Protein 6HPV (pdb70)

Sequence (299 aa):
LSPLHPLGCNDSEVLAVAGFALQNINRDQKDGYMLSLNRVHDVREHYQEDMGSLFYLTLDVLETDCHVLSRKAQKDCKPRMFYESVYGQCKAMFHINKPRRVLYLPAYNCTLRPVSKRKTHTTCPDCPSSPIDLSNPSALEAATESLAKFNSKSPSKKYELVKVTKAMNQWVSGPAYYVEYLIKEAPCSDSEPVGICQGSTVQEKSVTVTCEFFESQSSPSVTAPRGSIQHLPELDDPEEAFPVQLDLTTNPQGDTLDVSFLYLEPGDKKLVVLPFPGKEQRSAECPGPEKENNPLVLPP

GO terms:
  GO:0008191 metalloendopeptidase inhibitor activity (F, IDA)
  GO:0010951 negative regulation of endopeptidase activity (P, IDA)
  GO:0005576 extracellular region (C, TAS)
  GO:0007338 single fertilization (P, IMP)
  GO:0007339 binding of sperm to zona pellucida (P, IMP)

Organism: Mus musculus (NCBI:txid10090)

Structure (mmCIF, N/CA/C/O backbone):
data_6HPV
#
_entry.id   6HPV
#
_cell.length_a   67.710
_cell.length_b   67.710
_cell.length_c   197.810
_cell.angle_alpha   90.00
_cell.angle_beta   90.00
_cell.angle_gamma   90.00
#
_symmetry.space_group_name_H-M   'P 41 21 2'
#
loop_
_entity.id
_entity.type
_entity.pdbx_description
1 polymer Fetuin-B
2 non-polymer 2-acetamido-2-deoxy-beta-D-glucopyranose
3 non-polymer 'ACETATE ION'
4 water water
#
loop_
_atom_site.group_PDB
_atom_site.id
_atom_site.type_symbol
_atom_site.label_atom_id
_atom_site.label_alt_id
_atom_site.label_comp_id
_atom_site.label_asym_id
_atom_site.label_entity_id
_atom_site.label_seq_id
_atom_site.pdbx_PDB_ins_code
_atom_site.Cartn_x
_atom_site.Cartn_y
_atom_site.Cartn_z
_atom_site.occupancy
_atom_site.B_iso_or_equiv
_atom_site.auth_seq_id
_atom_site.auth_comp_id
_atom_site.auth_asym_id
_atom_site.auth_atom_id
_atom_site.pdbx_PDB_model_num
ATOM 1 N N . LEU A 1 13 ? 1.515 19.946 102.588 1.00 147.03 31 LEU A N 1
ATOM 2 C CA . LEU A 1 13 ? 0.668 20.104 103.765 1.00 148.30 31 LEU A CA 1
ATOM 3 C C . LEU A 1 13 ? -0.182 18.848 103.956 1.00 138.39 31 LEU A C 1
ATOM 4 O O . LEU A 1 13 ? -0.167 17.948 103.115 1.00 138.81 31 LEU A O 1
ATOM 19 N N . SER A 1 14 ? -0.914 18.789 105.068 1.00 123.69 32 SER A N 1
ATOM 20 C CA . SER A 1 14 ? -1.710 17.606 105.393 1.00 110.06 32 SER A CA 1
ATOM 21 C C . SER A 1 14 ? -2.580 17.129 104.238 1.00 89.87 32 SER A C 1
ATOM 22 O O . SER A 1 14 ? -2.548 15.927 103.930 1.00 90.22 32 SER A O 1
ATOM 30 N N . PRO A 1 15 ? -3.364 17.980 103.567 1.00 71.59 33 PRO A N 1
ATOM 31 C CA . PRO A 1 15 ? -4.184 17.491 102.450 1.00 61.59 33 PRO A CA 1
ATOM 32 C C . PRO A 1 15 ? -3.421 17.323 101.145 1.00 55.02 33 PRO A C 1
ATOM 33 O O . PRO A 1 15 ? -3.972 16.740 100.202 1.00 50.72 33 PRO A O 1
ATOM 44 N N . LEU A 1 16 ? -2.184 17.812 101.057 1.00 56.63 34 LEU A N 1
ATOM 45 C CA . LEU A 1 16 ? -1.370 17.638 99.859 1.00 57.38 34 LEU A CA 1
ATOM 46 C C . LEU A 1 16 ? -0.798 16.225 99.857 1.00 61.30 34 LEU A C 1
ATOM 47 O O . LEU A 1 16 ? 0.126 15.920 100.618 1.00 67.74 34 LEU A O 1
ATOM 63 N N . HIS A 1 17 ? -1.343 15.363 99.003 1.00 59.34 35 HIS A N 1
ATOM 64 C CA . HIS A 1 17 ? -0.890 13.981 98.918 1.00 60.19 35 HIS A CA 1
ATOM 65 C C . HIS A 1 17 ? 0.182 13.858 97.842 1.00 54.81 35 HIS A C 1
ATOM 66 O O . HIS A 1 17 ? -0.076 14.221 96.687 1.00 52.67 35 HIS A O 1
ATOM 80 N N . PRO A 1 18 ? 1.378 13.366 98.161 1.00 52.97 36 PRO A N 1
ATOM 81 C CA . PRO A 1 18 ? 2.405 13.217 97.124 1.00 52.91 36 PRO A CA 1
ATOM 82 C C . PRO A 1 18 ? 2.075 12.091 96.157 1.00 50.72 36 PRO A C 1
ATOM 83 O O . PRO A 1 18 ? 1.467 11.082 96.521 1.00 51.96 36 PRO A O 1
ATOM 94 N N . LEU A 1 19 ? 2.492 12.279 94.908 1.00 48.18 37 LEU A N 1
ATOM 95 C CA . LEU A 1 19 ? 2.263 11.311 93.847 1.00 47.26 37 LEU A CA 1
ATOM 96 C C . LEU A 1 19 ? 3.585 10.925 93.198 1.00 45.39 37 LEU A C 1
ATOM 97 O O . LEU A 1 19 ? 4.595 11.623 93.326 1.00 45.41 37 LEU A O 1
ATOM 113 N N . GLY A 1 20 ? 3.564 9.795 92.496 1.00 43.96 38 GLY A N 1
ATOM 114 C CA . GLY A 1 20 ? 4.731 9.379 91.740 1.00 43.40 38 GLY A CA 1
ATOM 115 C C . GLY A 1 20 ? 4.893 10.213 90.481 1.00 41.18 38 GLY A C 1
ATOM 116 O O . GLY A 1 20 ? 3.928 10.512 89.776 1.00 42.01 38 GLY A O 1
ATOM 120 N N . CYS A 1 21 ? 6.138 10.597 90.201 1.00 42.28 39 CYS A N 1
ATOM 121 C CA . CYS A 1 21 ? 6.422 11.476 89.075 1.00 41.83 39 CYS A CA 1
ATOM 122 C C . CYS A 1 21 ? 6.341 10.770 87.729 1.00 42.88 39 CYS A C 1
ATOM 123 O O . CYS A 1 21 ? 6.431 11.439 86.694 1.00 41.05 39 CYS A O 1
ATOM 130 N N . ASN A 1 22 ? 6.169 9.449 87.714 1.00 44.18 40 ASN A N 1
ATOM 131 C CA . ASN A 1 22 ? 6.055 8.690 86.476 1.00 47.63 40 ASN A CA 1
ATOM 132 C C . ASN A 1 22 ? 4.623 8.251 86.197 1.00 47.62 40 ASN A C 1
ATOM 133 O O . ASN A 1 22 ? 4.395 7.465 85.271 1.00 51.34 40 ASN A O 1
ATOM 143 N N . ASP A 1 23 ? 3.656 8.735 86.972 1.00 42.47 41 ASP A N 1
ATOM 144 C CA . ASP A 1 23 ? 2.272 8.326 86.781 1.00 44.21 41 ASP A CA 1
ATOM 145 C C . ASP A 1 23 ? 1.694 8.963 85.524 1.00 45.98 41 ASP A C 1
ATOM 146 O O . ASP A 1 23 ? 2.006 10.109 85.186 1.00 43.05 41 ASP A O 1
ATOM 155 N N . SER A 1 24 ? 0.842 8.204 84.830 1.00 50.43 42 SER A N 1
ATOM 156 C CA . SER A 1 24 ? 0.264 8.676 83.575 1.00 47.03 42 SER A CA 1
ATOM 157 C C . SER A 1 24 ? -0.500 9.978 83.777 1.00 43.95 42 SER A C 1
ATOM 158 O O . SER A 1 24 ? -0.324 10.940 83.021 1.00 44.05 42 SER A O 1
ATOM 166 N N . GLU A 1 25 ? -1.370 10.018 84.788 1.00 41.55 43 GLU A N 1
ATOM 167 C CA . GLU A 1 25 ? -2.131 11.232 85.061 1.00 43.60 43 GLU A CA 1
ATOM 168 C C . GLU A 1 25 ? -1.201 12.408 85.328 1.00 40.67 43 GLU A C 1
ATOM 169 O O . GLU A 1 25 ? -1.432 13.520 84.836 1.00 39.30 43 GLU A O 1
ATOM 181 N N . VAL A 1 26 ? -0.128 12.173 86.085 1.00 41.63 44 VAL A N 1
ATOM 182 C CA . VAL A 1 26 ? 0.797 13.248 86.430 1.00 40.35 44 VAL A CA 1
ATOM 183 C C . VAL A 1 26 ? 1.508 13.761 85.184 1.00 38.99 44 VAL A C 1
ATOM 184 O O . VAL A 1 26 ? 1.615 14.973 84.969 1.00 40.72 44 VAL A O 1
ATOM 197 N N . LEU A 1 27 ? 2.011 12.852 84.348 1.00 37.21 45 LEU A N 1
ATOM 198 C CA . LEU A 1 27 ? 2.735 13.279 83.154 1.00 38.58 45 LEU A CA 1
ATOM 199 C C . LEU A 1 27 ? 1.809 13.993 82.173 1.00 40.07 45 LEU A C 1
ATOM 200 O O . LEU A 1 27 ? 2.203 14.986 81.547 1.00 37.82 45 LEU A O 1
ATOM 216 N N . ALA A 1 28 ? 0.567 13.523 82.046 1.00 45.09 46 ALA A N 1
ATOM 217 C CA . ALA A 1 28 ? -0.394 14.183 81.166 1.00 46.86 46 ALA A CA 1
ATOM 218 C C . ALA A 1 28 ? -0.725 15.584 81.666 1.00 45.80 46 ALA A C 1
ATOM 219 O O . ALA A 1 28 ? -0.754 16.547 80.885 1.00 43.90 46 ALA A O 1
ATOM 226 N N . VAL A 1 29 ? -0.995 15.717 82.967 1.00 47.04 47 VAL A N 1
ATOM 227 C CA . VAL A 1 29 ? -1.305 17.027 83.531 1.00 45.65 47 VAL A CA 1
ATOM 228 C C . VAL A 1 29 ? -0.103 17.955 83.408 1.00 41.44 47 VAL A C 1
ATOM 229 O O . VAL A 1 29 ? -0.253 19.159 83.174 1.00 43.48 47 VAL A O 1
ATOM 242 N N . ALA A 1 30 ? 1.107 17.412 83.561 1.00 39.38 48 ALA A N 1
ATOM 243 C CA . ALA A 1 30 ? 2.310 18.217 83.377 1.00 39.00 48 ALA A CA 1
ATOM 244 C C . ALA A 1 30 ? 2.418 18.719 81.944 1.00 38.99 48 ALA A C 1
ATOM 245 O O . ALA A 1 30 ? 2.780 19.878 81.708 1.00 39.54 48 ALA A O 1
ATOM 252 N N . GLY A 1 31 ? 2.122 17.855 80.972 1.00 42.80 49 GLY A N 1
ATOM 253 C CA . GLY A 1 31 ? 2.122 18.297 79.586 1.00 44.19 49 GLY A CA 1
ATOM 254 C C . GLY A 1 31 ? 1.120 19.409 79.343 1.00 44.16 49 GLY A C 1
ATOM 255 O O . GLY A 1 31 ? 1.424 20.408 78.681 1.00 46.21 49 GLY A O 1
ATOM 259 N N . PHE A 1 32 ? -0.096 19.243 79.871 1.00 40.39 50 PHE A N 1
ATOM 260 C CA . PHE A 1 32 ? -1.105 20.293 79.754 1.00 41.88 50 PHE A CA 1
ATOM 261 C C . PHE A 1 32 ? -0.593 21.600 80.349 1.00 41.55 50 PHE A C 1
ATOM 262 O O . PHE A 1 32 ? -0.708 22.669 79.735 1.00 42.15 50 PHE A O 1
ATOM 279 N N . ALA A 1 33 ? -0.021 21.530 81.553 1.00 42.67 51 ALA A N 1
ATOM 280 C CA . ALA A 1 33 ? 0.445 22.734 82.229 1.00 43.42 51 ALA A CA 1
ATOM 281 C C . ALA A 1 33 ? 1.549 23.418 81.436 1.00 44.97 51 ALA A C 1
ATOM 282 O O . ALA A 1 33 ? 1.581 24.650 81.337 1.00 47.71 51 ALA A O 1
ATOM 289 N N . LEU A 1 34 ? 2.456 22.636 80.847 1.00 45.40 52 LEU A N 1
ATOM 290 C CA . LEU A 1 34 ? 3.576 23.238 80.132 1.00 46.55 52 LEU A CA 1
ATOM 291 C C . LEU A 1 34 ? 3.127 23.857 78.815 1.00 50.07 52 LEU A C 1
ATOM 292 O O . LEU A 1 34 ? 3.616 24.926 78.432 1.00 53.73 52 LEU A O 1
ATOM 308 N N . GLN A 1 35 ? 2.203 23.209 78.098 1.00 50.52 53 GLN A N 1
ATOM 309 C CA . GLN A 1 35 ? 1.699 23.838 76.880 1.00 54.86 53 GLN A CA 1
ATOM 310 C C . GLN A 1 35 ? 0.880 25.080 77.206 1.00 53.47 53 GLN A C 1
ATOM 311 O O . GLN A 1 35 ? 0.899 26.054 76.443 1.00 55.56 53 GLN A O 1
ATOM 325 N N . ASN A 1 36 ? 0.195 25.089 78.351 1.00 50.44 54 ASN A N 1
ATOM 326 C CA . ASN A 1 36 ? -0.471 26.306 78.799 1.00 51.90 54 ASN A CA 1
ATOM 327 C C . ASN A 1 36 ? 0.540 27.415 79.071 1.00 47.57 54 ASN A C 1
ATOM 328 O O . ASN A 1 36 ? 0.345 28.564 78.656 1.00 51.78 54 ASN A O 1
ATOM 339 N N . ILE A 1 37 ? 1.631 27.085 79.767 1.00 45.45 55 ILE A N 1
ATOM 340 C CA . ILE A 1 37 ? 2.691 28.061 80.007 1.00 45.28 55 ILE A CA 1
ATOM 341 C C . ILE A 1 37 ? 3.201 28.620 78.684 1.00 46.94 55 ILE A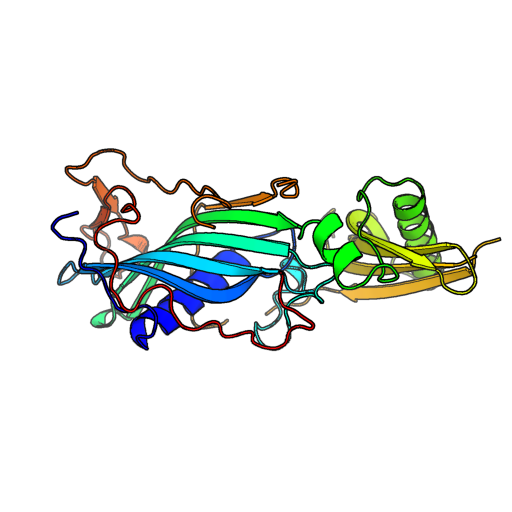 C 1
ATOM 342 O O . ILE A 1 37 ? 3.323 29.837 78.506 1.00 48.83 55 ILE A O 1
ATOM 358 N N . ASN A 1 38 ? 3.494 27.735 77.729 1.00 46.05 56 ASN A N 1
ATOM 359 C CA . ASN A 1 38 ? 4.015 28.183 76.442 1.00 46.82 56 ASN A CA 1
ATOM 360 C C . ASN A 1 38 ? 3.028 29.105 75.737 1.00 53.91 56 ASN A C 1
ATOM 361 O O . ASN A 1 38 ? 3.425 30.118 75.151 1.00 55.47 56 ASN A O 1
ATOM 372 N N . ARG A 1 39 ? 1.735 28.773 75.781 1.00 55.58 57 ARG A N 1
ATOM 373 C CA . ARG A 1 39 ? 0.738 29.639 75.160 1.00 60.32 57 ARG A CA 1
ATOM 374 C C . ARG A 1 39 ? 0.690 30.999 75.843 1.00 56.57 57 ARG A C 1
ATOM 375 O O . ARG A 1 39 ? 0.476 32.025 75.187 1.00 59.18 57 ARG A O 1
ATOM 396 N N . ASP A 1 40 ? 0.891 31.031 77.162 1.00 48.94 58 ASP A N 1
ATOM 397 C CA . ASP A 1 40 ? 0.836 32.293 77.889 1.00 51.49 58 ASP A CA 1
ATOM 398 C C . ASP A 1 40 ? 2.055 33.176 77.647 1.00 51.84 58 ASP A C 1
ATOM 399 O O . ASP A 1 40 ? 2.062 34.326 78.097 1.00 52.89 58 ASP A O 1
ATOM 408 N N . GLN A 1 41 ? 3.075 32.681 76.953 1.00 55.10 59 GLN A N 1
ATOM 409 C CA . GLN A 1 41 ? 4.286 33.453 76.717 1.00 58.07 59 GLN A CA 1
ATOM 410 C C . GLN A 1 41 ? 4.213 34.184 75.383 1.00 60.03 59 GLN A C 1
ATOM 411 O O . GLN A 1 41 ? 3.643 33.689 74.407 1.00 60.26 59 GLN A O 1
ATOM 425 N N . LYS A 1 42 ? 4.804 35.379 75.354 1.00 58.52 60 LYS A N 1
ATOM 426 C CA . LYS A 1 42 ? 4.930 36.160 74.130 1.00 65.78 60 LYS A CA 1
ATOM 427 C C . LYS A 1 42 ? 6.370 36.590 73.877 1.00 63.49 60 LYS A C 1
ATOM 428 O O . LYS A 1 42 ? 6.622 37.345 72.931 1.00 63.94 60 LYS A O 1
ATOM 447 N N . ASP A 1 43 ? 7.313 36.131 74.698 1.00 65.37 61 ASP A N 1
ATOM 448 C CA . ASP A 1 43 ? 8.733 36.370 74.497 1.00 66.40 61 ASP A CA 1
ATOM 449 C C . ASP A 1 43 ? 9.496 35.073 74.726 1.00 55.32 61 ASP A C 1
ATOM 450 O O . ASP A 1 43 ? 9.054 34.197 75.475 1.00 51.33 61 ASP A O 1
ATOM 459 N N . GLY A 1 44 ? 10.646 34.958 74.073 1.00 50.26 62 GLY A N 1
ATOM 460 C CA . GLY A 1 44 ? 11.496 33.805 74.269 1.00 45.39 62 GLY A CA 1
ATOM 461 C C . GLY A 1 44 ? 11.071 32.616 73.426 1.00 43.04 62 GLY A C 1
ATOM 462 O O . GLY A 1 44 ? 10.336 32.733 72.438 1.00 41.01 62 GLY A O 1
ATOM 466 N N . TYR A 1 45 ? 11.542 31.443 73.843 1.00 44.23 63 TYR A N 1
ATOM 467 C CA . TYR A 1 45 ? 11.411 30.225 73.062 1.00 45.09 63 TYR A CA 1
ATOM 468 C C . TYR A 1 45 ? 10.616 29.174 73.824 1.00 46.26 63 TYR A C 1
ATOM 469 O O . TYR A 1 45 ? 10.607 29.145 75.058 1.00 45.25 63 TYR A O 1
ATOM 487 N N . MET A 1 46 ? 9.951 28.309 73.061 1.00 52.14 64 MET A N 1
ATOM 488 C CA . MET A 1 46 ? 9.068 27.303 73.635 1.00 55.22 64 MET A CA 1
ATOM 489 C C . MET A 1 46 ? 9.849 26.342 74.524 1.00 50.01 64 MET A C 1
ATOM 490 O O . MET A 1 46 ? 10.973 25.946 74.203 1.00 48.13 64 MET A O 1
ATOM 504 N N . LEU A 1 47 ? 9.244 25.966 75.648 1.00 47.96 65 LEU A N 1
ATOM 505 C CA . LEU A 1 47 ? 9.862 25.053 76.597 1.00 42.11 65 LEU A CA 1
ATOM 506 C C . LEU A 1 47 ? 9.399 23.623 76.345 1.00 40.08 65 LEU A C 1
ATOM 507 O O . LEU A 1 47 ? 8.276 23.381 75.894 1.00 41.84 65 LEU A O 1
ATOM 523 N N . SER A 1 48 ? 10.285 22.677 76.646 1.00 37.94 66 SER A N 1
ATOM 524 C CA . SER A 1 48 ? 10.021 21.255 76.490 1.00 37.85 66 SER A CA 1
ATOM 525 C C . SER A 1 48 ? 10.166 20.564 77.839 1.00 38.39 66 SER A C 1
ATOM 526 O O . SER A 1 48 ? 11.004 20.944 78.662 1.00 39.16 66 SER A O 1
ATOM 534 N N . LEU A 1 49 ? 9.345 19.541 78.058 1.00 37.68 67 LEU A N 1
ATOM 535 C CA . LEU A 1 49 ? 9.322 18.824 79.326 1.00 39.84 67 LEU A CA 1
ATOM 536 C C . LEU A 1 49 ? 10.371 17.720 79.310 1.00 38.52 67 LEU A C 1
ATOM 537 O O . LEU A 1 49 ? 10.356 16.855 78.427 1.00 39.28 67 LEU A O 1
ATOM 553 N N . ASN A 1 50 ? 11.278 17.748 80.286 1.00 38.77 68 ASN A N 1
ATOM 554 C CA . ASN A 1 50 ? 12.224 16.654 80.466 1.00 41.59 68 ASN A CA 1
ATOM 555 C C . ASN A 1 50 ? 11.707 15.620 81.458 1.00 39.80 68 ASN A C 1
ATOM 556 O O . ASN A 1 50 ? 11.824 14.414 81.212 1.00 42.21 68 ASN A O 1
ATOM 567 N N . ARG A 1 51 ? 11.132 16.067 82.572 1.00 37.16 69 ARG A N 1
ATOM 568 C CA . ARG A 1 51 ? 10.530 15.167 83.548 1.00 39.71 69 ARG A CA 1
ATOM 569 C C . ARG A 1 51 ? 9.790 15.998 84.587 1.00 39.49 69 ARG A C 1
ATOM 570 O O . ARG A 1 51 ? 9.931 17.222 84.650 1.00 40.15 69 ARG A O 1
ATOM 591 N N . VAL A 1 52 ? 8.999 15.312 85.406 1.00 38.95 70 VAL A N 1
ATOM 592 C CA . VAL A 1 52 ? 8.378 15.916 86.578 1.00 36.59 70 VAL A CA 1
ATOM 593 C C . VAL A 1 52 ? 9.314 15.698 87.758 1.00 38.09 70 VAL A C 1
ATOM 594 O O . VAL A 1 52 ? 9.631 14.555 88.105 1.00 39.56 70 VAL A O 1
ATOM 607 N N . HIS A 1 53 ? 9.765 16.793 88.372 1.00 37.10 71 HIS A N 1
ATOM 608 C CA . HIS A 1 53 ? 10.672 16.685 89.508 1.00 40.73 71 HIS A CA 1
ATOM 609 C C . HIS A 1 53 ? 9.932 16.328 90.790 1.00 42.64 71 HIS A C 1
ATOM 610 O O . HIS A 1 53 ? 10.489 15.639 91.652 1.00 41.93 71 HIS A O 1
ATOM 624 N N . ASP A 1 54 ? 8.689 16.776 90.929 1.00 41.28 72 ASP A N 1
ATOM 625 C CA . ASP A 1 54 ? 7.899 16.548 92.130 1.00 40.34 72 ASP A CA 1
ATOM 626 C C . ASP A 1 54 ? 6.462 16.922 91.813 1.00 37.06 72 ASP A C 1
ATOM 627 O O . ASP A 1 54 ? 6.208 17.749 90.934 1.00 37.26 72 ASP A O 1
ATOM 636 N N . VAL A 1 55 ? 5.526 16.303 92.529 1.00 36.90 73 VAL A N 1
ATOM 637 C CA . VAL A 1 55 ? 4.106 16.558 92.311 1.00 38.21 73 VAL A CA 1
ATOM 638 C C . VAL A 1 55 ? 3.346 16.233 93.588 1.00 39.76 73 VAL A C 1
ATOM 639 O O . VAL A 1 55 ? 3.528 15.162 94.176 1.00 41.33 73 VAL A O 1
ATOM 652 N N . ARG A 1 56 ? 2.496 17.162 94.017 1.00 40.02 74 ARG A N 1
ATOM 653 C CA . ARG A 1 56 ? 1.560 16.948 95.111 1.00 42.67 74 ARG A CA 1
ATOM 654 C C . ARG A 1 56 ? 0.161 17.282 94.616 1.00 42.43 74 ARG A C 1
ATOM 655 O O . ARG A 1 56 ? -0.019 18.222 93.834 1.00 41.53 74 ARG A O 1
ATOM 676 N N . GLU A 1 57 ? -0.827 16.514 95.069 1.00 41.72 75 GLU A N 1
ATOM 677 C CA . GLU A 1 57 ? -2.209 16.674 94.634 1.00 45.06 75 GLU A CA 1
ATOM 678 C C . GLU A 1 57 ? -3.091 16.992 95.831 1.00 47.47 75 GLU A C 1
ATOM 679 O O . GLU A 1 57 ? -3.028 16.303 96.855 1.00 50.59 75 GLU A O 1
ATOM 691 N N . HIS A 1 58 ? -3.909 18.032 95.697 1.00 47.40 76 HIS A N 1
ATOM 692 C CA . HIS A 1 58 ? -4.951 18.356 96.668 1.00 46.24 76 HIS A CA 1
ATOM 693 C C . HIS A 1 58 ? -6.291 18.012 96.025 1.00 45.11 76 HIS A C 1
ATOM 694 O O . HIS A 1 58 ? -6.786 18.750 95.169 1.00 47.16 76 HIS A O 1
ATOM 708 N N . TYR A 1 59 ? -6.869 16.887 96.434 1.00 46.54 77 TYR A N 1
ATOM 709 C CA . TYR A 1 59 ? -8.167 16.469 95.923 1.00 53.11 77 TYR A CA 1
ATOM 710 C C . TYR A 1 59 ? -9.281 17.158 96.701 1.00 55.57 77 TYR A C 1
ATOM 711 O O . TYR A 1 59 ? -9.200 17.305 97.923 1.00 57.06 77 TYR A O 1
ATOM 729 N N . GLN A 1 60 ? -10.330 17.585 95.985 1.00 53.35 78 GLN A N 1
ATOM 730 C CA . GLN A 1 60 ? -11.402 18.371 96.589 1.00 56.29 78 GLN A CA 1
ATOM 731 C C . GLN A 1 60 ? -12.798 17.834 96.267 1.00 68.68 78 GLN A C 1
ATOM 732 O O . GLN A 1 60 ? -13.789 18.525 96.526 1.00 67.45 78 GLN A O 1
ATOM 746 N N . GLU A 1 61 ? -12.892 16.645 95.671 1.00 87.08 79 GLU A N 1
ATOM 747 C CA . GLU A 1 61 ? -14.055 15.757 95.698 1.00 105.79 79 GLU A CA 1
ATOM 748 C C . GLU A 1 61 ? -15.272 16.174 94.881 1.00 105.60 79 GLU A C 1
ATOM 749 O O . GLU A 1 61 ? -16.088 15.320 94.521 1.00 114.42 79 GLU A O 1
ATOM 761 N N . ASP A 1 62 ? -15.403 17.454 94.561 1.00 89.10 80 ASP A N 1
ATOM 762 C CA . ASP A 1 62 ? -16.316 17.915 93.518 1.00 80.82 80 ASP A CA 1
ATOM 763 C C . ASP A 1 62 ? -15.742 19.059 92.702 1.00 67.85 80 ASP A C 1
ATOM 764 O O . ASP A 1 62 ? -16.148 19.243 91.551 1.00 65.26 80 ASP A O 1
ATOM 773 N N . MET A 1 63 ? -14.824 19.833 93.266 1.00 65.80 81 MET A N 1
ATOM 774 C CA . MET A 1 63 ? -14.019 20.803 92.552 1.00 62.88 81 MET A CA 1
ATOM 775 C C . MET A 1 63 ? -12.785 20.167 91.939 1.00 56.12 81 MET A C 1
ATOM 776 O O . MET A 1 63 ? -11.858 20.887 91.558 1.00 56.60 81 MET A O 1
ATOM 790 N N . GLY A 1 64 ? -12.744 18.837 91.869 1.00 54.14 82 GLY A N 1
ATOM 791 C CA . GLY A 1 64 ? -11.637 18.167 91.213 1.00 53.27 82 GLY A CA 1
ATOM 792 C C . GLY A 1 64 ? -10.382 18.218 92.057 1.00 51.64 82 GLY A C 1
ATOM 793 O O . GLY A 1 64 ? -10.430 18.160 93.289 1.00 53.32 82 GLY A O 1
ATOM 797 N N . SER A 1 65 ? -9.242 18.344 91.384 1.00 51.96 83 SER A N 1
ATOM 798 C CA . SER A 1 65 ? -7.943 18.358 92.029 1.00 50.92 83 SER A CA 1
ATOM 799 C C . SER A 1 65 ? -7.185 19.624 91.658 1.00 48.72 83 SER A C 1
ATOM 800 O O . SER A 1 65 ? -7.472 20.279 90.652 1.00 47.42 83 SER A O 1
ATOM 808 N N . LEU A 1 66 ? -6.208 19.959 92.497 1.00 50.87 84 LEU A N 1
ATOM 809 C CA . LEU A 1 66 ? -5.219 20.984 92.190 1.00 48.43 84 LEU A CA 1
ATOM 810 C C . LEU A 1 66 ? -3.843 20.361 92.359 1.00 46.30 84 LEU A C 1
ATOM 811 O O . LEU A 1 66 ? -3.501 19.896 93.451 1.00 47.96 84 LEU A O 1
ATOM 827 N N . PHE A 1 67 ? -3.061 20.347 91.284 1.00 45.96 85 PHE A N 1
ATOM 828 C CA . PHE A 1 67 ? -1.737 19.741 91.286 1.00 43.63 85 PHE A CA 1
ATOM 829 C C . PHE A 1 67 ? -0.679 20.812 91.503 1.00 43.95 85 PHE A C 1
ATOM 830 O O . PHE A 1 67 ? -0.696 21.852 90.838 1.00 44.98 85 PHE A O 1
ATOM 847 N N . TYR A 1 68 ? 0.237 20.553 92.434 1.00 41.06 86 TYR A N 1
ATOM 848 C CA . TYR A 1 68 ? 1.389 21.418 92.682 1.00 40.71 86 TYR A CA 1
ATOM 849 C C . TYR A 1 68 ? 2.592 20.742 92.033 1.00 38.85 86 TYR A C 1
ATOM 850 O O . TYR A 1 68 ? 3.152 19.788 92.581 1.00 36.76 86 TYR A O 1
ATOM 868 N N . LEU A 1 69 ? 2.988 21.237 90.863 1.00 41.81 87 LEU A N 1
ATOM 869 C CA . LEU A 1 69 ? 3.948 20.559 90.004 1.00 40.39 87 LEU A CA 1
ATOM 870 C C . LEU A 1 69 ? 5.284 21.287 89.992 1.00 40.93 87 LEU A C 1
ATOM 871 O O . LEU A 1 69 ? 5.332 22.518 89.922 1.00 44.16 87 LEU A O 1
ATOM 887 N N . THR A 1 70 ? 6.365 20.514 90.063 1.00 41.22 88 THR A N 1
ATOM 888 C CA . THR A 1 70 ? 7.719 21.003 89.828 1.00 41.35 88 THR A CA 1
ATOM 889 C C . THR A 1 70 ? 8.256 20.288 88.597 1.00 41.25 88 THR A C 1
ATOM 890 O O . THR A 1 70 ? 8.347 19.056 88.585 1.00 39.24 88 THR A O 1
ATOM 901 N N . LEU A 1 71 ? 8.613 21.055 87.569 1.00 45.04 89 LEU A N 1
ATOM 902 C CA . LEU A 1 71 ? 8.926 20.513 86.255 1.00 41.07 89 LEU A CA 1
ATOM 903 C C . LEU A 1 71 ? 10.355 20.855 85.860 1.00 38.78 89 LEU A C 1
ATOM 904 O O . LEU A 1 71 ? 10.803 21.988 86.048 1.00 41.90 89 LEU A O 1
ATOM 920 N N . ASP A 1 72 ? 11.061 19.871 85.305 1.00 38.61 90 ASP A N 1
ATOM 921 C CA . ASP A 1 72 ? 12.378 20.080 84.713 1.00 39.11 90 ASP A CA 1
ATOM 922 C C . ASP A 1 72 ? 12.205 20.305 83.215 1.00 39.42 90 ASP A C 1
ATOM 923 O O . ASP A 1 72 ? 11.701 19.426 82.507 1.00 40.63 90 ASP A O 1
ATOM 932 N N . VAL A 1 73 ? 12.628 21.475 82.732 1.00 38.85 91 VAL A N 1
ATOM 933 C CA . VAL A 1 73 ? 12.312 21.907 81.377 1.00 37.40 91 VAL A CA 1
ATOM 934 C C . VAL A 1 73 ? 13.586 22.248 80.614 1.00 40.80 91 VAL A C 1
ATOM 935 O O . VAL A 1 73 ? 14.628 22.563 81.193 1.00 39.63 91 VAL A O 1
ATOM 948 N N . LEU A 1 74 ? 13.476 22.180 79.286 1.00 44.75 92 LEU A N 1
ATOM 949 C CA . LEU A 1 74 ? 14.549 22.523 78.362 1.00 47.65 92 LEU A CA 1
ATOM 950 C C . LEU A 1 74 ? 14.002 23.458 77.292 1.00 45.65 92 LEU A C 1
ATOM 951 O O . LEU A 1 74 ? 12.883 23.272 76.807 1.00 45.31 92 LEU A O 1
ATOM 967 N N . GLU A 1 75 ? 14.796 24.459 76.924 1.00 45.97 93 GLU A N 1
ATOM 968 C CA . GLU A 1 75 ? 14.405 25.388 75.873 1.00 46.92 93 GLU A CA 1
ATOM 969 C C . GLU A 1 75 ? 14.598 24.756 74.499 1.00 44.74 93 GLU A C 1
ATOM 970 O O . GLU A 1 75 ? 15.625 24.126 74.228 1.00 42.45 93 GLU A O 1
ATOM 982 N N . THR A 1 76 ? 13.600 24.925 73.633 1.00 44.92 94 THR A N 1
ATOM 983 C CA . THR A 1 76 ? 13.667 24.451 72.260 1.00 43.91 94 THR A CA 1
ATOM 984 C C . THR A 1 76 ? 14.080 25.599 71.340 1.00 44.57 94 THR A C 1
ATOM 985 O O . THR A 1 76 ? 14.313 26.729 71.776 1.00 46.22 94 THR A O 1
ATOM 996 N N . ASP A 1 77 ? 14.165 25.303 70.042 1.00 43.01 95 ASP A N 1
ATOM 997 C CA . ASP A 1 77 ? 14.546 26.289 69.040 1.00 45.99 95 ASP A CA 1
ATOM 998 C C . ASP A 1 77 ? 13.341 26.887 68.319 1.00 45.30 95 ASP A C 1
ATOM 999 O O . ASP A 1 77 ? 13.501 27.495 67.256 1.00 48.32 95 ASP A O 1
ATOM 1008 N N . CYS A 1 78 ? 12.144 26.727 68.873 1.00 42.60 96 CYS A N 1
ATOM 1009 C CA . CYS A 1 78 ? 10.945 27.372 68.357 1.00 45.75 96 CYS A CA 1
ATOM 1010 C C . CYS A 1 78 ? 10.629 28.591 69.210 1.00 44.61 96 CYS A C 1
ATOM 1011 O O . CYS A 1 78 ? 10.574 28.492 70.440 1.00 41.07 96 CYS A O 1
ATOM 1018 N N . HIS A 1 79 ? 10.419 29.732 68.564 1.00 45.72 97 HIS A N 1
ATOM 1019 C CA . HIS A 1 79 ? 9.953 30.900 69.291 1.00 47.45 97 HIS A CA 1
ATOM 1020 C C . HIS A 1 79 ? 8.493 30.710 69.686 1.00 46.27 97 HIS A C 1
ATOM 1021 O O . HIS A 1 79 ? 7.703 30.101 68.960 1.00 47.29 97 HIS A O 1
ATOM 1035 N N . VAL A 1 80 ? 8.137 31.235 70.860 1.00 47.30 98 VAL A N 1
ATOM 1036 C CA . VAL A 1 80 ? 6.786 31.039 71.376 1.00 50.17 98 VAL A CA 1
ATOM 1037 C C . VAL A 1 80 ? 5.751 31.622 70.424 1.00 55.08 98 VAL A C 1
ATOM 1038 O O . VAL A 1 80 ? 4.629 31.111 70.327 1.00 54.49 98 VAL A O 1
ATOM 1051 N N . LEU A 1 81 ? 6.104 32.689 69.704 1.00 56.43 99 LEU A N 1
ATOM 1052 C CA . LEU A 1 81 ? 5.160 33.307 68.780 1.00 59.96 99 LEU A CA 1
ATOM 1053 C C . LEU A 1 81 ? 4.884 32.434 67.563 1.00 61.38 99 LEU A C 1
ATOM 1054 O O . LEU A 1 81 ? 3.877 32.648 66.881 1.00 63.06 99 LEU A O 1
ATOM 1070 N N . SER A 1 82 ? 5.750 31.462 67.270 1.00 65.24 100 SER A N 1
ATOM 1071 C CA . SER A 1 82 ? 5.454 30.521 66.196 1.00 69.79 100 SER A CA 1
ATOM 1072 C C . SER A 1 82 ? 4.293 29.609 66.566 1.00 71.31 100 SER A C 1
ATOM 1073 O O . SER A 1 82 ? 3.596 29.103 65.680 1.00 73.13 100 SER A O 1
ATOM 1081 N N . ARG A 1 83 ? 4.069 29.392 67.863 1.00 71.57 101 ARG A N 1
ATOM 1082 C CA . ARG A 1 83 ? 2.955 28.575 68.344 1.00 72.67 101 ARG A CA 1
ATOM 1083 C C . ARG A 1 83 ? 2.970 27.184 67.717 1.00 74.18 101 ARG A C 1
ATOM 1084 O O . ARG A 1 83 ? 1.932 26.527 67.604 1.00 77.31 101 ARG A O 1
ATOM 1105 N N . LYS A 1 84 ? 4.149 2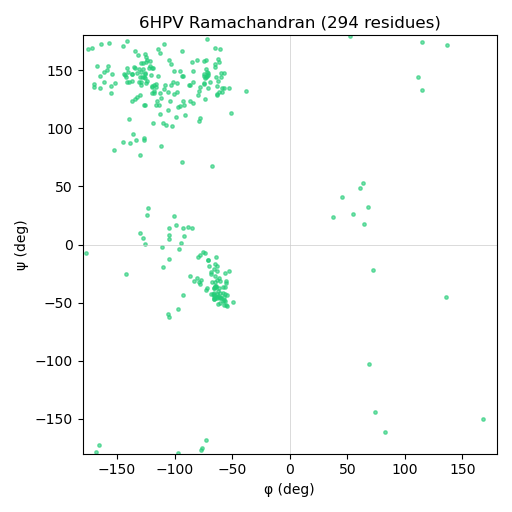6.722 67.310 1.00 74.28 102 LYS A N 1
ATOM 1106 C CA . LYS A 1 84 ? 4.256 25.422 66.673 1.00 73.30 102 LYS A CA 1
ATOM 1107 C C . LYS A 1 84 ? 3.876 24.313 67.653 1.00 77.75 102 LYS A C 1
ATOM 1108 O O . LYS A 1 84 ? 3.728 24.526 68.859 1.00 73.84 102 LYS A O 1
ATOM 1127 N N . ALA A 1 85 ? 3.718 23.111 67.109 1.00 90.14 103 ALA A N 1
ATOM 1128 C CA . ALA A 1 85 ? 3.388 21.956 67.929 1.00 95.81 103 ALA A CA 1
ATOM 1129 C C . ALA A 1 85 ? 4.612 21.501 68.712 1.00 94.41 103 ALA A C 1
ATOM 1130 O O . ALA A 1 85 ? 5.746 21.586 68.235 1.00 93.90 103 ALA A O 1
ATOM 1137 N N . GLN A 1 86 ? 4.372 21.015 69.934 1.00 94.18 104 GLN A N 1
ATOM 1138 C CA . GLN A 1 86 ? 5.457 20.525 70.778 1.00 92.56 104 GLN A CA 1
ATOM 1139 C C . GLN A 1 86 ? 6.328 19.499 70.065 1.00 91.08 104 GLN A C 1
ATOM 1140 O O . GLN A 1 86 ? 7.490 19.315 70.447 1.00 90.56 104 GLN A O 1
ATOM 1154 N N . LYS A 1 87 ? 5.803 18.834 69.039 1.00 89.23 105 LYS A N 1
ATOM 1155 C CA . LYS A 1 87 ? 6.521 17.771 68.350 1.00 90.16 105 LYS A CA 1
ATOM 1156 C C . LYS A 1 87 ? 7.264 18.258 67.112 1.00 88.00 105 LYS A C 1
ATOM 1157 O O . LYS A 1 87 ? 7.891 17.446 66.424 1.00 88.79 105 LYS A O 1
ATOM 1176 N N . ASP A 1 88 ? 7.206 19.553 66.813 1.00 84.15 106 ASP A N 1
ATOM 1177 C CA . ASP A 1 88 ? 8.050 20.166 65.797 1.00 84.60 106 ASP A CA 1
ATOM 1178 C C . ASP A 1 88 ? 9.173 20.987 66.413 1.00 76.62 106 ASP A C 1
ATOM 1179 O O . ASP A 1 88 ? 9.814 21.775 65.709 1.00 78.27 106 ASP A O 1
ATOM 1188 N N . CYS A 1 89 ? 9.425 20.816 67.710 1.00 66.60 107 CYS A N 1
ATOM 1189 C CA . CYS A 1 89 ? 10.317 21.694 68.460 1.00 59.42 107 CYS A CA 1
ATOM 1190 C C . CYS A 1 89 ? 11.147 20.843 69.408 1.00 54.40 107 CYS A C 1
ATOM 1191 O O . CYS A 1 89 ? 10.628 20.337 70.408 1.00 54.79 107 CYS A O 1
ATOM 1198 N N . LYS A 1 90 ? 12.422 20.688 69.099 1.00 53.05 108 LYS A N 1
ATOM 1199 C CA . LYS A 1 90 ? 13.300 19.854 69.901 1.00 52.48 108 LYS A CA 1
ATOM 1200 C C . LYS A 1 90 ? 14.197 20.705 70.785 1.00 46.81 108 LYS A C 1
ATOM 1201 O O . LYS A 1 90 ? 14.459 21.874 70.484 1.00 44.55 108 LYS A O 1
ATOM 1220 N N . PRO A 1 91 ? 14.682 20.149 71.895 1.00 46.77 109 PRO A N 1
ATOM 1221 C CA . PRO A 1 91 ? 15.606 20.904 72.747 1.00 46.53 109 PRO A CA 1
ATOM 1222 C C . PRO A 1 91 ? 16.831 21.350 71.966 1.00 47.46 109 PRO A C 1
ATOM 1223 O O . PRO A 1 91 ? 17.287 20.674 71.040 1.00 49.28 109 PRO A O 1
ATOM 1234 N N . ARG A 1 92 ? 17.364 22.507 72.349 1.00 45.14 110 ARG A N 1
ATOM 1235 C CA . ARG A 1 92 ? 18.569 23.011 71.713 1.00 45.87 110 ARG A CA 1
ATOM 1236 C C . ARG A 1 92 ? 19.729 22.048 71.942 1.00 48.21 110 ARG A C 1
ATOM 1237 O O . ARG A 1 92 ? 19.719 21.224 72.860 1.00 48.96 110 ARG A O 1
ATOM 1258 N N . MET A 1 93 ? 20.741 22.161 71.089 1.00 48.67 111 MET A N 1
ATOM 1259 C CA . MET A 1 93 ? 21.925 21.334 71.245 1.00 50.03 111 MET A CA 1
ATOM 1260 C C . MET A 1 93 ? 22.763 21.835 72.419 1.00 47.43 111 MET A C 1
ATOM 1261 O O . MET A 1 93 ? 22.674 22.993 72.837 1.00 50.87 111 MET A O 1
ATOM 1275 N N . PHE A 1 94 ? 23.591 20.932 72.950 1.00 40.80 112 PHE A N 1
ATOM 1276 C CA . PHE A 1 94 ? 24.122 21.109 74.299 1.00 38.39 112 PHE A CA 1
ATOM 1277 C C . PHE A 1 94 ? 24.899 22.413 74.446 1.00 39.40 112 PHE A C 1
ATOM 1278 O O . PHE A 1 94 ? 24.838 23.059 75.499 1.00 40.37 112 PHE A O 1
ATOM 1295 N N . TYR A 1 95 ? 25.629 22.826 73.408 1.00 41.47 113 TYR A N 1
ATOM 1296 C CA . TYR A 1 95 ? 26.462 24.018 73.533 1.00 42.92 113 TYR A CA 1
ATOM 1297 C C . TYR A 1 95 ? 25.654 25.309 73.600 1.00 43.02 113 TYR A C 1
ATOM 1298 O O . TYR A 1 95 ? 26.217 26.348 73.959 1.00 46.04 113 TYR A O 1
ATOM 1316 N N . GLU A 1 96 ? 24.363 25.272 73.275 1.00 41.73 114 GLU A N 1
ATOM 1317 C CA . GLU A 1 96 ? 23.496 26.442 73.347 1.00 44.00 114 GLU A CA 1
ATOM 1318 C C . GLU A 1 96 ? 22.280 26.167 74.225 1.00 43.81 114 GLU A C 1
ATOM 1319 O O . GLU A 1 96 ? 21.232 26.798 74.067 1.00 44.81 114 GLU A O 1
ATOM 1331 N N . SER A 1 97 ? 22.418 25.230 75.158 1.00 46.34 115 SER A N 1
ATOM 1332 C CA . SER A 1 97 ? 21.286 24.768 75.944 1.00 46.21 115 SER A CA 1
ATOM 1333 C C . SER A 1 97 ? 20.835 25.830 76.942 1.00 42.64 115 SER A C 1
ATOM 1334 O O . SER A 1 97 ? 21.633 26.619 77.454 1.00 41.82 115 SER A O 1
ATOM 1342 N N . VAL A 1 98 ? 19.532 25.833 77.216 1.00 40.80 116 VAL A N 1
ATOM 1343 C CA . VAL A 1 98 ? 18.933 26.670 78.251 1.00 42.55 116 VAL A CA 1
ATOM 1344 C C . VAL A 1 98 ? 17.922 25.807 78.993 1.00 44.90 116 VAL A C 1
ATOM 1345 O O . VAL A 1 98 ? 17.006 25.254 78.373 1.00 46.96 116 VAL A O 1
ATOM 1358 N N . TYR A 1 99 ? 18.084 25.687 80.310 1.00 43.41 117 TYR A N 1
ATOM 1359 C CA . TYR A 1 99 ? 17.285 24.756 81.092 1.00 43.90 117 TYR A CA 1
ATOM 1360 C C . TYR A 1 99 ? 17.000 25.344 82.468 1.00 41.35 117 TYR A C 1
ATOM 1361 O O . TYR A 1 99 ? 17.548 26.378 82.860 1.00 40.28 117 TYR A O 1
ATOM 1379 N N . GLY A 1 100 ? 16.126 24.663 83.202 1.00 40.92 118 GLY A N 1
ATOM 1380 C CA . GLY A 1 100 ? 15.727 25.131 84.520 1.00 42.22 118 GLY A CA 1
ATOM 1381 C C . GLY A 1 100 ? 14.519 24.371 85.019 1.00 40.06 118 GLY A C 1
ATOM 1382 O O . GLY A 1 100 ? 14.318 23.201 84.676 1.00 41.90 118 GLY A O 1
ATOM 1386 N N . GLN A 1 101 ? 13.713 25.052 85.832 1.00 42.39 119 GLN A N 1
ATOM 1387 C CA . GLN A 1 101 ? 12.525 24.442 86.409 1.00 41.71 119 GLN A CA 1
ATOM 1388 C C . GLN A 1 101 ? 11.350 25.404 86.342 1.00 42.70 119 GLN A C 1
ATOM 1389 O O . GLN A 1 101 ? 11.513 26.622 86.445 1.00 42.14 119 GLN A O 1
ATOM 1403 N N . CYS A 1 102 ? 10.162 24.833 86.163 1.00 44.47 120 CYS A N 1
ATOM 1404 C CA . CYS A 1 102 ? 8.904 25.546 86.312 1.00 48.94 120 CYS A CA 1
ATOM 1405 C C . CYS A 1 102 ? 8.126 24.941 87.471 1.00 49.98 120 CYS A C 1
ATOM 1406 O O . CYS A 1 102 ? 8.090 23.717 87.635 1.00 50.71 120 CYS A O 1
ATOM 1413 N N . LYS A 1 103 ? 7.515 25.799 88.279 1.00 47.04 121 LYS A N 1
ATOM 1414 C CA . LYS A 1 103 ? 6.482 25.377 89.213 1.00 44.15 121 LYS A CA 1
ATOM 1415 C C . LYS A 1 103 ? 5.128 25.782 88.652 1.00 41.94 121 LYS A C 1
ATOM 1416 O O . LYS A 1 103 ? 4.969 26.885 88.122 1.00 44.04 121 LYS A O 1
ATOM 1435 N N . ALA A 1 104 ? 4.157 24.880 88.756 1.00 42.82 122 ALA A N 1
ATOM 1436 C CA . ALA A 1 104 ? 2.822 25.140 88.243 1.00 46.12 122 ALA A CA 1
ATOM 1437 C C . ALA A 1 104 ? 1.788 24.595 89.212 1.00 47.77 122 ALA A C 1
ATOM 1438 O O . ALA A 1 104 ? 1.966 23.518 89.788 1.00 50.58 122 ALA A O 1
ATOM 1445 N N . MET A 1 105 ? 0.717 25.355 89.391 1.00 41.25 123 MET A N 1
ATOM 1446 C CA . MET A 1 105 ? -0.461 24.910 90.125 1.00 42.94 123 MET A CA 1
ATOM 1447 C C . MET A 1 105 ? -1.572 24.727 89.099 1.00 44.20 123 MET A C 1
ATOM 1448 O O . MET A 1 105 ? -2.140 25.708 88.613 1.00 47.29 123 MET A O 1
ATOM 1462 N N . PHE A 1 106 ? -1.866 23.474 88.762 1.00 45.77 124 PHE A N 1
ATOM 1463 C CA . PHE A 1 106 ? -2.779 23.145 87.677 1.00 47.91 124 PHE A CA 1
ATOM 1464 C C . PHE A 1 106 ? -4.037 22.500 88.240 1.00 46.29 124 PHE A C 1
ATOM 1465 O O . PHE A 1 106 ? -3.957 21.564 89.042 1.00 44.09 124 PHE A O 1
ATOM 1482 N N . HIS A 1 107 ? -5.190 23.002 87.812 1.00 42.07 125 HIS A N 1
ATOM 1483 C CA . HIS A 1 107 ? -6.487 22.531 88.274 1.00 44.76 125 HIS A CA 1
ATOM 1484 C C . HIS A 1 107 ? -7.146 21.702 87.181 1.00 46.67 125 HIS A C 1
ATOM 1485 O O . HIS A 1 107 ? -7.203 22.128 86.023 1.00 47.56 125 HIS A O 1
ATOM 1499 N N . ILE A 1 108 ? -7.637 20.520 87.548 1.00 49.11 126 ILE A N 1
ATOM 1500 C CA . ILE A 1 108 ? -8.361 19.656 86.622 1.00 50.94 126 ILE A CA 1
ATOM 1501 C C . ILE A 1 108 ? -9.578 19.091 87.337 1.00 51.87 126 ILE A C 1
ATOM 1502 O O . ILE A 1 108 ? -9.515 18.746 88.522 1.00 52.78 126 ILE A O 1
ATOM 1518 N N . ASN A 1 109 ? -10.690 19.002 86.609 1.00 48.58 127 ASN A N 1
ATOM 1519 C CA . ASN A 1 109 ? -11.935 18.437 87.130 1.00 48.89 127 ASN A CA 1
ATOM 1520 C C . ASN A 1 109 ? -12.488 17.521 86.043 1.00 47.91 127 ASN A C 1
ATOM 1521 O O . ASN A 1 109 ? -13.181 17.982 85.130 1.00 47.48 127 ASN A O 1
ATOM 1532 N N . LYS A 1 110 ? -12.182 16.228 86.142 1.00 52.85 128 LYS A N 1
ATOM 1533 C CA . LYS A 1 110 ? -12.509 15.310 85.053 1.00 59.48 128 LYS A CA 1
ATOM 1534 C C . LYS A 1 110 ? -14.005 15.210 84.793 1.00 60.49 128 LYS A C 1
ATOM 1535 O O . LYS A 1 110 ? -14.417 15.359 83.629 1.00 62.15 128 LYS A O 1
ATOM 1554 N N . PRO A 1 111 ? -14.862 14.963 85.786 1.00 54.85 129 PRO A N 1
ATOM 1555 C CA . PRO A 1 111 ? -16.297 14.837 85.481 1.00 55.19 129 PRO A CA 1
ATOM 1556 C C . PRO A 1 111 ? -16.870 16.040 84.754 1.00 57.60 129 PRO A C 1
ATOM 1557 O O . PRO A 1 111 ? -17.797 15.880 83.950 1.00 61.46 129 PRO A O 1
ATOM 1568 N N . ARG A 1 112 ? -16.348 17.239 85.005 1.00 53.80 130 ARG A N 1
ATOM 1569 C CA . ARG A 1 112 ? -16.812 18.445 84.334 1.00 55.92 130 ARG A CA 1
ATOM 1570 C C . ARG A 1 112 ? -15.959 18.819 83.128 1.00 52.52 130 ARG A C 1
ATOM 1571 O O . ARG A 1 112 ? -16.291 19.778 82.427 1.00 53.97 130 ARG A O 1
ATOM 1592 N N . ARG A 1 113 ? -14.874 18.087 82.869 1.00 54.49 131 ARG A N 1
ATOM 1593 C CA . ARG A 1 113 ? -14.036 18.317 81.692 1.00 55.50 131 ARG A CA 1
ATOM 1594 C C . ARG A 1 113 ? -13.437 19.724 81.709 1.00 53.55 131 ARG A C 1
ATOM 1595 O O . ARG A 1 113 ? -13.483 20.456 80.718 1.00 55.02 131 ARG A O 1
ATOM 1616 N N . VAL A 1 114 ? -12.860 20.098 82.848 1.00 51.53 132 VAL A N 1
ATOM 1617 C CA . VAL A 1 114 ? -12.348 21.446 83.069 1.00 50.57 132 VAL A CA 1
ATOM 1618 C C . VAL A 1 114 ? -10.845 21.377 83.303 1.00 48.71 132 VAL A C 1
ATOM 1619 O O . VAL A 1 114 ? -10.370 20.553 84.094 1.00 42.97 132 VAL A O 1
ATOM 1632 N N . LEU A 1 115 ? -10.104 22.244 82.612 1.00 57.05 133 LEU A N 1
ATOM 1633 C CA . LEU A 1 115 ? -8.673 22.423 82.815 1.00 56.44 133 LEU A CA 1
ATOM 1634 C C . LEU A 1 115 ? -8.400 23.899 83.060 1.00 57.59 133 LEU A C 1
ATOM 1635 O O . LEU A 1 115 ? -9.052 24.762 82.465 1.00 60.66 133 LEU A O 1
ATOM 1651 N N . TYR A 1 116 ? -7.435 24.192 83.929 1.00 54.03 134 TYR A N 1
ATOM 1652 C CA . TYR A 1 116 ? -7.129 25.579 84.252 1.00 56.53 134 TYR A CA 1
ATOM 1653 C C . TYR A 1 116 ? -5.785 25.664 84.958 1.00 50.81 134 TYR A C 1
ATOM 1654 O O . TYR A 1 116 ? -5.508 24.876 85.869 1.00 49.30 134 TYR A O 1
ATOM 1672 N N . LEU A 1 117 ? -4.954 26.623 84.538 1.00 46.93 135 LEU A N 1
ATOM 1673 C CA . LEU A 1 117 ? -3.641 26.877 85.125 1.00 48.00 135 LEU A CA 1
ATOM 1674 C C . LEU A 1 117 ? -3.668 28.218 85.850 1.00 52.41 135 LEU A C 1
ATOM 1675 O O . LEU A 1 117 ? -3.275 29.246 85.280 1.00 54.21 135 LEU A O 1
ATOM 1691 N N . PRO A 1 118 ? -4.109 28.265 87.109 1.00 51.73 136 PRO A N 1
ATOM 1692 C CA . PRO A 1 118 ? -4.223 29.568 87.786 1.00 56.05 136 PRO A CA 1
ATOM 1693 C C . PRO A 1 118 ? -2.897 30.276 88.016 1.00 58.14 136 PRO A C 1
ATOM 1694 O O . PRO A 1 118 ? -2.886 31.511 88.100 1.00 59.35 136 PRO A O 1
ATOM 1705 N N . ALA A 1 119 ? -1.782 29.557 88.129 1.00 60.14 137 ALA A N 1
ATOM 1706 C CA . ALA A 1 119 ? -0.522 30.216 88.445 1.00 58.70 137 ALA A CA 1
ATOM 1707 C C . ALA A 1 119 ? 0.648 29.319 88.068 1.00 55.09 137 ALA A C 1
ATOM 1708 O O . ALA A 1 119 ? 0.556 28.091 88.135 1.00 52.96 137 ALA A O 1
ATOM 1715 N N . TYR A 1 120 ? 1.752 29.956 87.680 1.00 54.02 138 TYR A N 1
ATOM 1716 C CA . TYR A 1 120 ? 2.984 29.252 87.352 1.00 51.14 138 TYR A CA 1
ATOM 1717 C C . TYR A 1 120 ? 4.152 30.213 87.520 1.00 49.50 138 TYR A C 1
ATOM 1718 O O . TYR A 1 120 ? 3.972 31.408 87.764 1.00 49.00 138 TYR A O 1
ATOM 1736 N N . ASN A 1 121 ? 5.359 29.670 87.381 1.00 49.71 139 ASN A N 1
ATOM 1737 C CA . ASN A 1 121 ? 6.582 30.458 87.431 1.00 50.54 139 ASN A CA 1
ATOM 1738 C C . ASN A 1 121 ? 7.738 29.568 87.002 1.00 47.02 139 ASN A C 1
ATOM 1739 O O . ASN A 1 121 ? 7.801 28.402 87.401 1.00 46.86 139 ASN A O 1
ATOM 1748 N N . CYS A 1 122 ? 8.647 30.118 86.196 1.00 45.38 140 CYS A N 1
ATOM 1749 C CA . CYS A 1 122 ? 9.794 29.371 85.697 1.00 47.61 140 CYS A CA 1
ATOM 1750 C C . CYS A 1 122 ? 11.075 30.160 85.923 1.00 46.79 140 CYS A C 1
ATOM 1751 O O . CYS A 1 122 ? 11.088 31.390 85.809 1.00 46.52 140 CYS A O 1
ATOM 1758 N N . THR A 1 123 ? 12.151 29.439 86.231 1.00 45.84 141 THR A N 1
ATOM 1759 C CA . THR A 1 123 ? 13.485 30.014 86.362 1.00 47.20 141 THR A CA 1
ATOM 1760 C C . THR A 1 123 ? 14.429 29.229 85.465 1.00 44.71 141 THR A C 1
ATOM 1761 O O . THR A 1 123 ? 14.584 28.016 85.637 1.00 42.59 141 THR A O 1
ATOM 1772 N N . LEU A 1 124 ? 15.056 29.918 84.512 1.00 46.17 142 LEU A N 1
ATOM 1773 C CA . LEU A 1 124 ? 15.944 29.290 83.545 1.00 46.12 142 LEU A CA 1
ATOM 1774 C C . LEU A 1 124 ? 17.330 29.918 83.612 1.00 47.63 142 LEU A C 1
ATOM 1775 O O . LEU A 1 124 ? 17.487 31.089 83.973 1.00 47.39 142 LEU A O 1
ATOM 1791 N N . ARG A 1 125 ? 18.334 29.122 83.261 1.00 45.73 143 ARG A N 1
ATOM 1792 C CA . ARG A 1 125 ? 19.705 29.584 83.121 1.00 48.07 143 ARG A CA 1
ATOM 1793 C C . ARG A 1 125 ? 20.298 28.975 81.861 1.00 47.58 143 ARG A C 1
ATOM 1794 O O . ARG A 1 125 ? 19.952 27.845 81.495 1.00 43.12 143 ARG A O 1
ATOM 1815 N N . PRO A 1 126 ? 21.187 29.691 81.177 1.00 53.64 144 PRO A N 1
ATOM 1816 C CA . PRO A 1 126 ? 21.959 29.052 80.108 1.00 51.16 144 PRO A CA 1
ATOM 1817 C C . PRO A 1 126 ? 23.001 28.120 80.698 1.00 49.37 144 PRO A C 1
ATOM 1818 O O . PRO A 1 126 ? 23.493 28.326 81.810 1.00 49.52 144 PRO A O 1
ATOM 1829 N N . VAL A 1 127 ? 23.333 27.072 79.942 1.00 48.54 145 VAL A N 1
ATOM 1830 C CA . VAL A 1 127 ? 24.326 26.124 80.419 1.00 50.39 145 VAL A CA 1
ATOM 1831 C C . VAL A 1 127 ? 25.645 26.854 80.647 1.00 52.62 145 VAL A C 1
ATOM 1832 O O . VAL A 1 127 ? 25.976 27.826 79.954 1.00 50.84 145 VAL A O 1
ATOM 1845 N N . SER A 1 128 ? 26.405 26.386 81.634 1.00 55.98 146 SER A N 1
ATOM 1846 C CA . SER A 1 128 ? 27.678 27.015 81.958 1.00 62.09 146 SER A CA 1
ATOM 1847 C C . SER A 1 128 ? 28.637 26.905 80.780 1.00 61.04 146 SER A C 1
ATOM 1848 O O . SER A 1 128 ? 28.850 25.818 80.234 1.00 59.00 146 SER A O 1
ATOM 1856 N N . LYS A 1 129 ? 29.215 28.042 80.384 1.00 59.72 147 LYS A N 1
ATOM 1857 C CA . LYS A 1 129 ? 30.186 28.034 79.297 1.00 63.84 147 LYS A CA 1
ATOM 1858 C C . LYS A 1 129 ? 31.418 27.216 79.654 1.00 64.53 147 LYS A C 1
ATOM 1859 O O . LYS A 1 129 ? 32.047 26.624 78.771 1.00 64.28 147 LYS A O 1
ATOM 1878 N N . ARG A 1 130 ? 31.775 27.163 80.938 1.00 64.16 148 ARG A N 1
ATOM 1879 C CA . ARG A 1 130 ? 32.917 26.358 81.361 1.00 69.83 148 ARG A CA 1
ATOM 1880 C C . ARG A 1 130 ? 32.675 24.879 81.083 1.00 62.50 148 ARG A C 1
ATOM 1881 O O . ARG A 1 130 ? 33.550 24.182 80.554 1.00 58.91 148 ARG A O 1
ATOM 1902 N N . LYS A 1 131 ? 31.486 24.380 81.427 1.00 65.03 149 LYS A N 1
ATOM 1903 C CA . LYS A 1 131 ? 31.185 22.970 81.199 1.00 65.93 149 LYS A CA 1
ATOM 1904 C C . LYS A 1 131 ? 31.151 22.649 79.708 1.00 62.63 149 LYS A C 1
ATOM 1905 O O . LYS A 1 131 ? 31.701 21.627 79.274 1.00 67.48 149 LYS A O 1
ATOM 1924 N N . THR A 1 132 ? 30.519 23.512 78.908 1.00 55.43 150 THR A N 1
ATOM 1925 C CA . THR A 1 132 ? 30.548 23.343 77.459 1.00 52.81 150 THR A CA 1
ATOM 1926 C C . THR A 1 132 ? 31.983 23.260 76.954 1.00 51.53 150 THR A C 1
ATOM 1927 O O . THR A 1 132 ? 32.351 22.320 76.240 1.00 50.61 150 THR A O 1
ATOM 1938 N N . HIS A 1 133 ? 32.808 24.245 77.315 1.00 46.82 151 HIS A N 1
ATOM 1939 C CA . HIS A 1 133 ? 34.202 24.245 76.884 1.00 55.30 151 HIS A CA 1
ATOM 1940 C C . HIS A 1 133 ? 34.903 22.959 77.297 1.00 58.50 151 HIS A C 1
ATOM 1941 O O . HIS A 1 133 ? 35.750 22.439 76.561 1.00 61.68 151 HIS A O 1
ATOM 1955 N N . THR A 1 134 ? 34.561 22.428 78.473 1.00 60.13 152 THR A N 1
ATOM 1956 C CA . THR A 1 134 ? 35.162 21.175 78.917 1.00 63.14 152 THR A CA 1
ATOM 1957 C C . THR A 1 134 ? 34.754 20.016 78.015 1.00 62.89 152 THR A C 1
ATOM 1958 O O . THR A 1 134 ? 35.586 19.165 77.678 1.00 63.29 152 THR A O 1
ATOM 1969 N N . THR A 1 135 ? 33.484 19.961 77.610 1.00 68.67 153 THR A N 1
ATOM 1970 C CA . THR A 1 135 ? 33.032 18.849 76.779 1.00 71.93 153 THR A CA 1
ATOM 1971 C C . THR A 1 135 ? 33.265 19.080 75.289 1.00 70.48 153 THR A C 1
ATOM 1972 O O . THR A 1 135 ? 33.413 18.109 74.539 1.00 73.01 153 THR A O 1
ATOM 1983 N N . CYS A 1 136 ? 33.301 20.333 74.842 1.00 62.68 154 CYS A N 1
ATOM 1984 C CA . CYS A 1 136 ? 33.432 20.652 73.419 1.00 57.64 154 CYS A CA 1
ATOM 1985 C C . CYS A 1 136 ? 34.096 22.012 73.280 1.00 52.86 154 CYS A C 1
ATOM 1986 O O . CYS A 1 136 ? 33.430 23.034 73.069 1.00 51.93 154 CYS A O 1
ATOM 1993 N N . PRO A 1 137 ? 35.428 22.065 73.379 1.00 48.86 155 PRO A N 1
ATOM 1994 C CA . PRO A 1 137 ? 36.105 23.372 73.416 1.00 50.63 155 PRO A CA 1
ATOM 1995 C C . PRO A 1 137 ? 35.983 24.176 72.131 1.00 48.73 155 PRO A C 1
ATOM 1996 O O . PRO A 1 137 ? 36.164 25.400 72.171 1.00 48.78 155 PRO A O 1
ATOM 2007 N N . ASP A 1 138 ? 35.687 23.541 70.999 1.00 45.72 156 ASP A N 1
ATOM 2008 C CA . ASP A 1 138 ? 35.609 24.232 69.719 1.00 45.96 156 ASP A CA 1
ATOM 2009 C C . ASP A 1 138 ? 34.180 24.443 69.242 1.00 44.55 156 ASP A C 1
ATOM 2010 O O . ASP A 1 138 ? 33.982 24.936 68.127 1.00 44.71 156 ASP A O 1
ATOM 2019 N N . CYS A 1 139 ? 33.183 24.083 70.050 1.00 47.49 157 CYS A N 1
ATOM 2020 C CA . CYS A 1 139 ? 31.793 24.294 69.683 1.00 45.77 157 CYS A CA 1
ATOM 2021 C C . CYS A 1 139 ? 31.507 25.783 69.499 1.00 42.64 157 CYS A C 1
ATOM 2022 O O . CYS A 1 139 ? 32.220 26.635 70.035 1.00 43.16 157 CYS A O 1
ATOM 2029 N N . PRO A 1 140 ? 30.464 26.123 68.740 1.00 41.77 158 PRO A N 1
ATOM 2030 C CA . PRO A 1 140 ? 29.985 27.510 68.738 1.00 42.99 158 PRO A CA 1
ATOM 2031 C C . PRO A 1 140 ? 29.627 27.944 70.152 1.00 42.48 158 PRO A C 1
ATOM 2032 O O . PRO A 1 140 ? 29.323 27.127 71.023 1.00 42.53 158 PRO A O 1
ATOM 2043 N N A SER A 1 141 ? 29.666 29.258 70.373 0.55 39.95 159 SER A N 1
ATOM 2044 N N B SER A 1 141 ? 29.669 29.258 70.374 0.45 39.93 159 SER A N 1
ATOM 2045 C CA A SER A 1 141 ? 29.460 29.822 71.697 0.55 39.19 159 SER A CA 1
ATOM 2046 C CA B SER A 1 141 ? 29.458 29.819 71.699 0.45 39.19 159 SER A CA 1
ATOM 2047 C C A SER A 1 141 ? 28.372 30.888 71.640 0.55 39.08 159 SER A C 1
ATOM 2048 C C B SER A 1 141 ? 28.374 30.888 71.642 0.45 39.08 159 SER A C 1
ATOM 2049 O O A SER A 1 141 ? 28.436 31.790 70.787 0.55 39.48 159 SER A O 1
ATOM 2050 O O B SER A 1 141 ? 28.441 31.792 70.792 0.45 39.48 159 SER A O 1
ATOM 2065 N N . PRO A 1 142 ? 27.364 30.827 72.512 1.00 40.23 160 PRO A N 1
ATOM 2066 C CA . PRO A 1 142 ? 26.433 31.953 72.623 1.00 40.86 160 PRO A CA 1
ATOM 2067 C C . PRO A 1 142 ? 27.177 33.209 73.046 1.00 44.05 160 PRO A C 1
ATOM 2068 O O . PRO A 1 142 ? 28.198 33.151 73.735 1.00 46.87 160 PRO A O 1
ATOM 2079 N N . ILE A 1 143 ? 26.658 34.358 72.624 1.00 43.35 161 ILE A N 1
ATOM 2080 C CA . ILE A 1 143 ? 27.242 35.645 72.963 1.00 45.15 161 ILE A CA 1
ATOM 2081 C C . ILE A 1 143 ? 26.121 36.584 73.385 1.00 49.40 161 ILE A C 1
ATOM 2082 O O . ILE A 1 143 ? 24.938 36.310 73.180 1.00 50.52 161 ILE A O 1
ATOM 2098 N N . ASP A 1 144 ? 26.513 37.702 73.991 1.00 50.42 162 ASP A N 1
ATOM 2099 C CA . ASP A 1 144 ? 25.542 38.694 74.428 1.00 54.61 162 ASP A CA 1
ATOM 2100 C C . ASP A 1 144 ? 24.701 39.162 73.247 1.00 52.49 162 ASP A C 1
ATOM 2101 O O . ASP A 1 144 ? 25.222 39.448 72.165 1.00 52.63 162 ASP A O 1
ATOM 2110 N N . LEU A 1 145 ? 23.386 39.239 73.461 1.00 54.83 163 LEU A N 1
ATOM 2111 C CA . LEU A 1 145 ? 22.481 39.645 72.392 1.00 54.94 163 LEU A CA 1
ATOM 2112 C C . LEU A 1 145 ? 22.745 41.069 71.923 1.00 61.11 163 LEU A C 1
ATOM 2113 O O . LEU A 1 145 ? 22.386 41.414 70.792 1.00 64.00 163 LEU A O 1
ATOM 2129 N N . SER A 1 146 ? 23.360 41.902 72.760 1.00 62.02 164 SER A N 1
ATOM 2130 C CA . SER A 1 146 ? 23.723 43.260 72.381 1.00 66.48 164 SER A CA 1
ATOM 2131 C C . SER A 1 146 ? 25.136 43.350 71.819 1.00 66.46 164 SER A C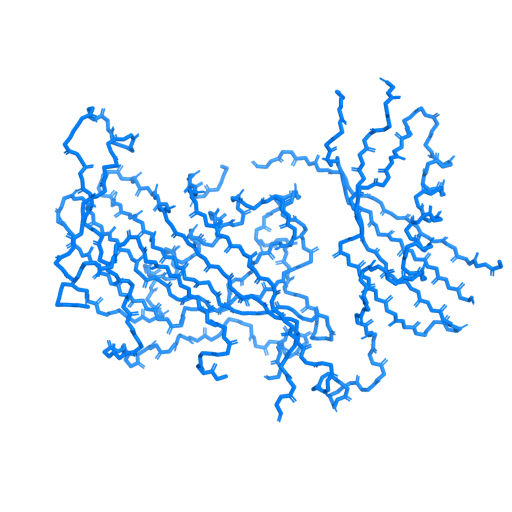 1
ATOM 2132 O O . SER A 1 146 ? 25.632 44.459 71.597 1.00 71.99 164 SER A O 1
ATOM 2140 N N . ASN A 1 147 ? 25.790 42.216 71.596 1.00 58.46 165 ASN A N 1
ATOM 2141 C CA . ASN A 1 147 ? 27.122 42.213 71.014 1.00 58.23 165 ASN A CA 1
ATOM 2142 C C . ASN A 1 147 ? 27.120 43.023 69.717 1.00 60.82 165 ASN A C 1
ATOM 2143 O O . ASN A 1 147 ? 26.206 42.862 68.897 1.00 61.80 165 ASN A O 1
ATOM 2154 N N . PRO A 1 148 ? 28.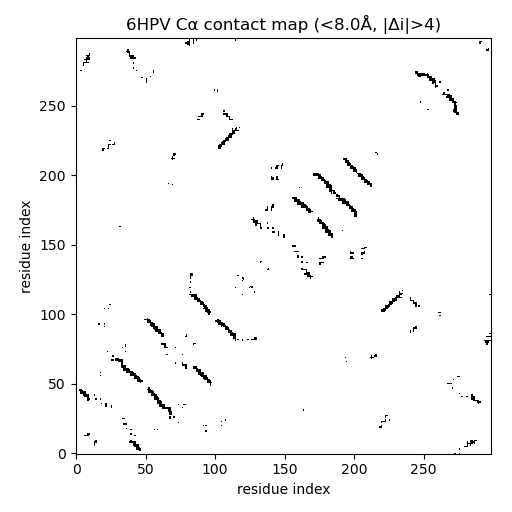106 43.900 69.497 1.00 60.99 166 PRO A N 1
ATOM 2155 C CA . PRO A 1 148 ? 28.093 44.694 68.255 1.00 63.86 166 PRO A CA 1
ATOM 2156 C C . PRO A 1 148 ? 28.046 43.844 66.998 1.00 64.94 166 PRO A C 1
ATOM 2157 O O . PRO A 1 148 ? 27.309 44.174 66.061 1.00 64.08 166 PRO A O 1
ATOM 2168 N N . SER A 1 149 ? 28.817 42.755 66.946 1.00 67.35 167 SER A N 1
ATOM 2169 C CA . SER A 1 149 ? 28.809 41.907 65.759 1.00 66.64 167 SER A CA 1
ATOM 2170 C C . SER A 1 149 ? 27.454 41.240 65.553 1.00 61.73 167 SER A C 1
ATOM 2171 O O . SER A 1 149 ? 27.015 41.072 64.411 1.00 64.28 167 SER A O 1
ATOM 2179 N N . ALA A 1 150 ? 26.771 40.865 66.637 1.00 55.69 168 ALA A N 1
ATOM 2180 C CA . ALA A 1 150 ? 25.443 40.271 66.506 1.00 52.23 168 ALA A CA 1
ATOM 2181 C C . ALA A 1 150 ? 24.445 41.284 65.956 1.00 54.45 168 ALA A C 1
ATOM 2182 O O . ALA A 1 150 ? 23.651 40.971 65.058 1.00 55.24 168 ALA A O 1
ATOM 2189 N N . LEU A 1 151 ? 24.464 42.507 66.493 1.00 56.77 169 LEU A N 1
ATOM 2190 C CA . LEU A 1 151 ? 23.590 43.555 65.980 1.00 64.19 169 LEU A CA 1
ATOM 2191 C C . LEU A 1 151 ? 23.895 43.854 64.519 1.00 66.76 169 LEU A C 1
ATOM 2192 O O . LEU A 1 151 ? 22.982 44.104 63.724 1.00 67.38 169 LEU A O 1
ATOM 2208 N N . GLU A 1 152 ? 25.175 43.820 64.142 1.00 66.73 170 GLU A N 1
ATOM 2209 C CA . GLU A 1 152 ? 25.547 44.069 62.753 1.00 71.48 170 GLU A CA 1
ATOM 2210 C C . GLU A 1 152 ? 25.038 42.959 61.843 1.00 64.11 170 GLU A C 1
ATOM 2211 O O . GLU A 1 152 ? 24.533 43.229 60.745 1.00 63.13 170 GLU A O 1
ATOM 2223 N N . ALA A 1 153 ? 25.170 41.705 62.277 1.00 60.10 171 ALA A N 1
ATOM 2224 C CA . ALA A 1 153 ? 24.634 40.595 61.500 1.00 55.95 171 ALA A CA 1
ATOM 2225 C C . ALA A 1 153 ? 23.132 40.745 61.313 1.00 58.95 171 ALA A C 1
ATOM 2226 O O . ALA A 1 153 ? 22.617 40.591 60.200 1.00 65.37 171 ALA A O 1
ATOM 2233 N N . ALA A 1 154 ? 22.412 41.061 62.392 1.00 57.50 172 ALA A N 1
ATOM 2234 C CA . ALA A 1 154 ? 20.973 41.283 62.284 1.00 59.71 172 ALA A CA 1
ATOM 2235 C C . ALA A 1 154 ? 20.665 42.383 61.275 1.00 65.04 172 ALA A C 1
ATOM 2236 O O . ALA A 1 154 ? 19.854 42.197 60.357 1.00 70.40 172 ALA A O 1
ATOM 2243 N N . THR A 1 155 ? 21.305 43.544 61.438 1.00 60.49 173 THR A N 1
ATOM 2244 C CA . THR A 1 155 ? 21.055 44.681 60.559 1.00 61.59 173 THR A CA 1
ATOM 2245 C C . THR A 1 155 ? 21.261 44.307 59.098 1.00 64.49 173 THR A C 1
ATOM 2246 O O . THR A 1 155 ? 20.387 44.535 58.255 1.00 62.67 173 THR A O 1
ATOM 2257 N N . GLU A 1 156 ? 22.417 43.722 58.778 1.00 70.64 174 GLU A N 1
ATOM 2258 C CA . GLU A 1 156 ? 22.759 43.486 57.378 1.00 77.65 174 GLU A CA 1
ATOM 2259 C C . GLU A 1 156 ? 21.918 42.363 56.777 1.00 73.08 174 GLU A C 1
ATOM 2260 O O . GLU A 1 156 ? 21.509 42.444 55.609 1.00 75.64 174 GLU A O 1
ATOM 2272 N N . SER A 1 157 ? 21.632 41.315 57.555 1.00 67.52 175 SER A N 1
ATOM 2273 C CA . SER A 1 157 ? 20.762 40.255 57.061 1.00 62.80 175 SER A CA 1
ATOM 2274 C C . SER A 1 157 ? 19.368 40.790 56.761 1.00 62.28 175 SER A C 1
ATOM 2275 O O . SER A 1 15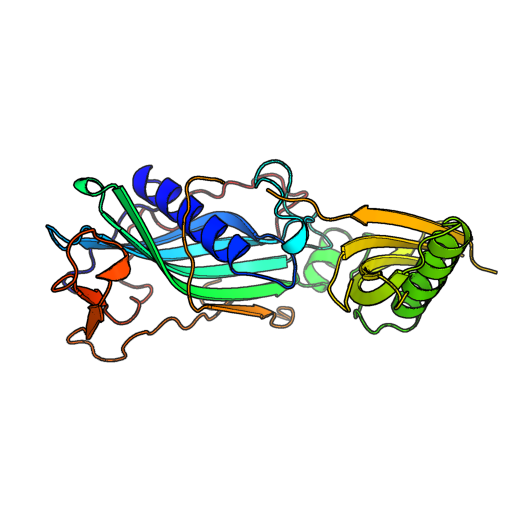7 ? 18.782 40.471 55.716 1.00 62.98 175 SER A O 1
ATOM 2283 N N . LEU A 1 158 ? 18.820 41.616 57.659 1.00 61.63 176 LEU A N 1
ATOM 2284 C CA . LEU A 1 158 ? 17.509 42.202 57.406 1.00 62.47 176 LEU A CA 1
ATOM 2285 C C . LEU A 1 158 ? 17.552 43.138 56.206 1.00 65.35 176 LEU A C 1
ATOM 2286 O O . LEU A 1 158 ? 16.589 43.211 55.434 1.00 67.94 176 LEU A O 1
ATOM 2302 N N . ALA A 1 159 ? 18.657 43.867 56.033 1.00 60.29 177 ALA A N 1
ATOM 2303 C CA . ALA A 1 159 ? 18.793 44.744 54.876 1.00 62.27 177 ALA A CA 1
ATOM 2304 C C . ALA A 1 159 ? 18.724 43.945 53.582 1.00 67.15 177 ALA A C 1
ATOM 2305 O O . ALA A 1 159 ? 18.019 44.325 52.641 1.00 69.64 177 ALA A O 1
ATOM 2312 N N . LYS A 1 160 ? 19.451 42.827 53.516 1.00 68.93 178 LYS A N 1
ATOM 2313 C CA . LYS A 1 160 ? 19.381 41.969 52.334 1.00 70.39 178 LYS A CA 1
ATOM 2314 C C . LYS A 1 160 ? 17.959 41.454 52.113 1.00 71.38 178 LYS A C 1
ATOM 2315 O O . LYS A 1 160 ? 17.405 41.549 51.003 1.00 75.76 178 LYS A O 1
ATOM 2334 N N . PHE A 1 161 ? 17.352 40.901 53.168 1.00 69.17 179 PHE A N 1
ATOM 2335 C CA . PHE A 1 161 ? 15.998 40.369 53.051 1.00 67.11 179 PHE A CA 1
ATOM 2336 C C . PHE A 1 161 ? 15.039 41.417 52.502 1.00 72.94 179 PHE A C 1
ATOM 2337 O O . PHE A 1 161 ? 14.212 41.119 51.633 1.00 77.58 179 PHE A O 1
ATOM 2354 N N . ASN A 1 162 ? 15.134 42.652 52.999 1.00 69.97 180 ASN A N 1
ATOM 2355 C CA . ASN A 1 162 ? 14.307 43.729 52.468 1.00 75.25 180 ASN A CA 1
ATOM 2356 C C . ASN A 1 162 ? 14.667 44.036 51.020 1.00 81.56 180 ASN A C 1
ATOM 2357 O O . ASN A 1 162 ? 13.786 44.332 50.205 1.00 88.26 180 ASN A O 1
ATOM 2368 N N . SER A 1 163 ? 15.958 43.975 50.683 1.00 75.46 181 SER A N 1
ATOM 2369 C CA . SER A 1 163 ? 16.377 44.215 49.308 1.00 77.43 181 SER A CA 1
ATOM 2370 C C . SER A 1 163 ? 15.657 43.286 48.346 1.00 82.48 181 SER A C 1
ATOM 2371 O O . SER A 1 163 ? 15.371 43.673 47.207 1.00 86.13 181 SER A O 1
ATOM 2379 N N . LYS A 1 164 ? 15.353 42.062 48.780 1.00 83.08 182 LYS A N 1
ATOM 2380 C CA . LYS A 1 164 ? 14.650 41.111 47.926 1.00 85.50 182 LYS A CA 1
ATOM 2381 C C . LYS A 1 164 ? 13.157 41.021 48.238 1.00 85.72 182 LYS A C 1
ATOM 2382 O O . LYS A 1 164 ? 12.529 39.997 47.943 1.00 85.23 182 LYS A O 1
ATOM 2401 N N . SER A 1 165 ? 12.579 42.068 48.821 1.00 83.49 183 SER A N 1
ATOM 2402 C CA . SER A 1 165 ? 11.131 42.171 49.008 1.00 84.91 183 SER A CA 1
ATOM 2403 C C . SER A 1 165 ? 10.635 43.390 48.241 1.00 91.81 183 SER A C 1
ATOM 2404 O O . SER A 1 165 ? 10.833 44.531 48.695 1.00 91.49 183 SER A O 1
ATOM 2412 N N . PRO A 1 166 ? 9.984 43.215 47.083 1.00 97.96 184 PRO A N 1
ATOM 2413 C CA . PRO A 1 166 ? 9.655 44.382 46.248 1.00 105.34 184 PRO A CA 1
ATOM 2414 C C . PRO A 1 166 ? 8.653 45.332 46.887 1.00 111.38 184 PRO A C 1
ATOM 2415 O O . PRO A 1 166 ? 8.865 46.549 46.888 1.00 111.86 184 PRO A O 1
ATOM 2426 N N . SER A 1 167 ? 7.559 44.797 47.430 1.00 117.66 185 SER A N 1
ATOM 2427 C CA . SER A 1 167 ? 6.483 45.621 47.974 1.00 122.32 185 SER A CA 1
ATOM 2428 C C . SER A 1 167 ? 6.599 45.799 49.484 1.00 119.37 185 SER A C 1
ATOM 2429 O O . SER A 1 167 ? 6.631 46.931 49.977 1.00 119.10 185 SER A O 1
ATOM 2437 N N . LYS A 1 168 ? 6.664 44.700 50.230 1.00 119.26 186 LYS A N 1
ATOM 2438 C CA . LYS A 1 168 ? 6.666 44.759 51.685 1.00 111.87 186 LYS A CA 1
ATOM 2439 C C . LYS A 1 168 ? 8.081 44.935 52.219 1.00 101.21 186 LYS A C 1
ATOM 2440 O O . LYS A 1 168 ? 9.025 44.297 51.742 1.00 96.97 186 LYS A O 1
ATOM 2459 N N . LYS A 1 169 ? 8.218 45.807 53.215 1.00 96.15 187 LYS A N 1
ATOM 2460 C CA . LYS A 1 169 ? 9.479 46.036 53.904 1.00 90.90 187 LYS A CA 1
ATOM 2461 C C . LYS A 1 169 ? 9.268 45.839 55.399 1.00 82.30 187 LYS A C 1
ATOM 2462 O O . LYS A 1 169 ? 8.187 46.115 55.928 1.00 78.80 187 LYS A O 1
ATOM 2481 N N . TYR A 1 170 ? 10.308 45.357 56.076 1.00 83.29 188 TYR A N 1
ATOM 2482 C CA . TYR A 1 170 ? 10.212 44.980 57.478 1.00 77.31 188 TYR A CA 1
ATOM 2483 C C . TYR A 1 170 ? 11.299 45.673 58.288 1.00 77.29 188 TYR A C 1
ATOM 2484 O O . TYR A 1 170 ? 12.345 46.063 57.763 1.00 77.72 188 TYR A O 1
ATOM 2502 N N . GLU A 1 171 ? 11.028 45.821 59.584 1.00 80.17 189 GLU A N 1
ATOM 2503 C CA . GLU A 1 171 ? 11.939 46.461 60.520 1.00 81.54 189 GLU A CA 1
ATOM 2504 C C . GLU A 1 171 ? 12.296 45.496 61.643 1.00 75.51 189 GLU A C 1
ATOM 2505 O O . GLU A 1 171 ? 11.528 44.588 61.976 1.00 72.46 189 GLU A O 1
ATOM 2517 N N . LEU A 1 172 ? 13.474 45.706 62.224 1.00 76.21 190 LEU A N 1
ATOM 2518 C CA . LEU A 1 172 ? 13.934 44.866 63.321 1.00 71.80 190 LEU A CA 1
ATOM 2519 C C . LEU A 1 172 ? 13.167 45.183 64.599 1.00 68.98 190 LEU A C 1
ATOM 2520 O O . LEU A 1 172 ? 12.837 46.340 64.875 1.00 72.01 190 LEU A O 1
ATOM 2536 N N . VAL A 1 173 ? 12.888 44.145 65.384 1.00 63.98 191 VAL A N 1
ATOM 2537 C CA . VAL A 1 173 ? 12.266 44.292 66.696 1.00 58.11 191 VAL A CA 1
ATOM 2538 C C . VAL A 1 173 ? 13.292 44.074 67.802 1.00 57.48 191 VAL A C 1
ATOM 2539 O O . VAL A 1 173 ? 13.542 44.966 68.616 1.00 56.49 191 VAL A O 1
ATOM 2552 N N . LYS A 1 174 ? 13.904 42.893 67.842 1.00 60.19 192 LYS A N 1
ATOM 2553 C CA . LYS A 1 174 ? 14.914 42.595 68.846 1.00 58.55 192 LYS A CA 1
ATOM 2554 C C . LYS A 1 174 ? 15.682 41.350 68.432 1.00 57.69 192 LYS A C 1
ATOM 2555 O O . LYS A 1 174 ? 15.109 40.429 67.846 1.00 55.05 192 LYS A O 1
ATOM 2574 N N . VAL A 1 175 ? 16.976 41.331 68.746 1.00 57.93 193 VAL A N 1
ATOM 2575 C CA . VAL A 1 175 ? 17.763 40.110 68.619 1.00 54.48 193 VAL A CA 1
ATOM 2576 C C . VAL A 1 175 ? 17.382 39.166 69.751 1.00 51.52 193 VAL A C 1
ATOM 2577 O O . VAL A 1 175 ? 17.443 39.532 70.932 1.00 51.24 193 VAL A O 1
ATOM 2590 N N . THR A 1 176 ? 16.980 37.945 69.394 1.00 50.03 194 THR A N 1
ATOM 2591 C CA . THR A 1 176 ? 16.551 36.952 70.368 1.00 47.21 194 THR A CA 1
ATOM 2592 C C . THR A 1 176 ? 17.583 35.860 70.606 1.00 45.49 194 THR A C 1
ATOM 2593 O O . THR A 1 176 ? 17.444 35.102 71.571 1.00 46.84 194 THR A O 1
ATOM 2604 N N . LYS A 1 177 ? 18.606 35.763 69.762 1.00 44.44 195 LYS A N 1
ATOM 2605 C CA . LYS A 1 177 ? 19.620 34.730 69.897 1.00 45.30 195 LYS A CA 1
ATOM 2606 C C . LYS A 1 177 ? 20.847 35.168 69.114 1.00 47.03 195 LYS A C 1
ATOM 2607 O O . LYS A 1 177 ? 20.723 35.723 68.020 1.00 52.30 195 LYS A O 1
ATOM 2626 N N . ALA A 1 178 ? 22.025 34.924 69.681 1.00 43.77 196 ALA A N 1
ATOM 2627 C CA . ALA A 1 178 ? 23.273 35.290 69.031 1.00 45.17 196 ALA A CA 1
ATOM 2628 C C . ALA A 1 178 ? 24.314 34.228 69.342 1.00 46.23 196 ALA A C 1
ATOM 2629 O O . ALA A 1 178 ? 24.314 33.636 70.424 1.00 47.33 196 ALA A O 1
ATOM 2636 N N . MET A 1 179 ? 25.205 33.997 68.382 1.00 48.89 197 MET A N 1
ATOM 2637 C CA . MET A 1 179 ? 26.162 32.908 68.479 1.00 52.43 197 MET A CA 1
ATOM 2638 C C . MET A 1 179 ? 27.384 33.243 67.641 1.00 52.74 197 MET A C 1
ATOM 2639 O O . MET A 1 179 ? 27.283 33.899 66.602 1.00 53.72 197 MET A O 1
ATOM 2653 N N . ASN A 1 180 ? 28.540 32.783 68.109 1.00 51.46 198 ASN A N 1
ATOM 2654 C CA . ASN A 1 180 ? 29.813 33.020 67.446 1.00 54.69 198 ASN A CA 1
ATOM 2655 C C . ASN A 1 180 ? 30.497 31.692 67.158 1.00 51.58 198 ASN A C 1
ATOM 2656 O O . ASN A 1 180 ? 30.449 30.766 67.973 1.00 52.11 198 ASN A O 1
ATOM 2667 N N . GLN A 1 181 ? 31.126 31.604 65.990 1.00 50.19 199 GLN A N 1
ATOM 2668 C CA . GLN A 1 181 ? 31.901 30.427 65.628 1.00 50.75 199 GLN A CA 1
ATOM 2669 C C . GLN A 1 181 ? 32.803 30.788 64.457 1.00 51.54 199 GLN A C 1
ATOM 2670 O O . GLN A 1 181 ? 32.703 31.871 63.876 1.00 54.69 199 GLN A O 1
ATOM 2684 N N . TRP A 1 182 ? 33.687 29.857 64.117 1.00 45.49 200 TRP A N 1
ATOM 2685 C CA . TRP A 1 182 ? 34.696 30.056 63.085 1.00 44.89 200 TRP A CA 1
ATOM 2686 C C . TRP A 1 182 ? 34.294 29.267 61.846 1.00 48.01 200 TRP A C 1
ATOM 2687 O O . TRP A 1 182 ? 34.218 28.034 61.889 1.00 45.97 200 TRP A O 1
ATOM 2708 N N . VAL A 1 183 ? 34.025 29.979 60.753 1.00 49.60 201 VAL A N 1
ATOM 2709 C CA . VAL A 1 183 ? 33.778 29.367 59.447 1.00 53.66 201 VAL A CA 1
ATOM 2710 C C . VAL A 1 183 ? 34.751 30.048 58.490 1.00 58.03 201 VAL A C 1
ATOM 2711 O O . VAL A 1 183 ? 34.423 31.058 57.858 1.00 59.09 201 VAL A O 1
ATOM 2724 N N . SER A 1 184 ? 35.951 29.484 58.361 1.00 58.35 202 SER A N 1
ATOM 2725 C CA . SER A 1 184 ? 37.024 30.112 57.593 1.00 62.27 202 SER A CA 1
ATOM 2726 C C . SER A 1 184 ? 37.128 31.597 57.929 1.00 61.66 202 SER A C 1
ATOM 2727 O O . SER A 1 184 ? 37.330 32.444 57.056 1.00 63.91 202 SER A O 1
ATOM 2735 N N . GLY A 1 185 ? 36.981 31.913 59.215 1.00 55.32 203 GLY A N 1
ATOM 2736 C CA . GLY A 1 185 ? 36.976 33.280 59.680 1.00 54.70 203 GLY A CA 1
ATOM 2737 C C . GLY A 1 185 ? 35.885 33.515 60.706 1.00 54.51 203 GLY A C 1
ATOM 2738 O O . GLY A 1 185 ? 35.034 32.651 60.944 1.00 51.60 203 GLY A O 1
ATOM 2742 N N . PRO A 1 186 ? 35.887 34.687 61.338 1.00 57.70 204 PRO A N 1
ATOM 2743 C CA . PRO A 1 186 ? 34.849 34.981 62.336 1.00 55.83 204 PRO A CA 1
ATOM 2744 C C . PRO A 1 186 ? 33.463 34.968 61.708 1.00 53.78 204 PRO A C 1
ATOM 2745 O O . PRO A 1 186 ? 33.229 35.579 60.663 1.00 54.28 204 PRO A O 1
ATOM 2756 N N . ALA A 1 187 ? 32.541 34.260 62.355 1.00 54.45 205 ALA A N 1
ATOM 2757 C CA . ALA A 1 187 ? 31.167 34.155 61.891 1.00 52.24 205 ALA A CA 1
ATOM 2758 C C . ALA A 1 187 ? 30.219 34.404 63.053 1.00 50.94 205 ALA A C 1
ATOM 2759 O O . ALA A 1 187 ? 30.521 34.075 64.202 1.00 49.80 205 ALA A O 1
ATOM 2766 N N . TYR A 1 188 ? 29.066 34.989 62.741 1.00 54.07 206 TYR A N 1
ATOM 2767 C CA . TYR A 1 188 ? 28.059 35.315 63.741 1.00 53.90 206 TYR A CA 1
ATOM 2768 C C . TYR A 1 188 ? 26.693 34.884 63.236 1.00 51.66 206 TYR A C 1
ATOM 2769 O O . TYR A 1 188 ? 26.280 35.279 62.142 1.00 53.03 206 TYR A O 1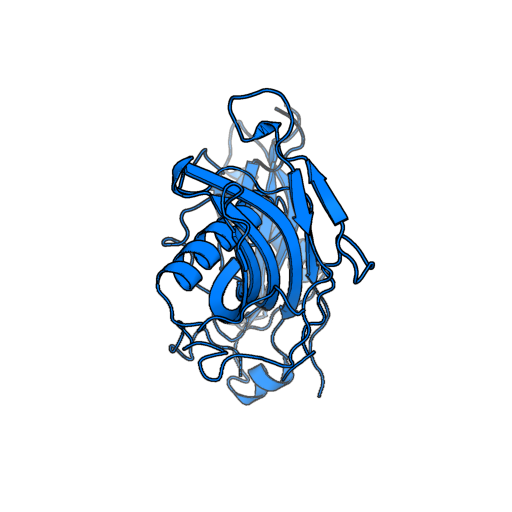
ATOM 2787 N N . TYR A 1 189 ? 25.999 34.076 64.034 1.00 54.33 207 TYR A N 1
ATOM 2788 C CA . TYR A 1 189 ? 24.672 33.571 63.704 1.00 53.26 207 TYR A CA 1
ATOM 2789 C C . TYR A 1 189 ? 23.676 34.137 64.706 1.00 50.20 207 TYR A C 1
ATOM 2790 O O . TYR A 1 189 ? 23.836 33.950 65.918 1.00 48.12 207 TYR A O 1
ATOM 2808 N N . VAL A 1 190 ? 22.649 34.822 64.200 1.00 49.55 208 VAL A N 1
ATOM 2809 C CA . VAL A 1 190 ? 21.672 35.496 65.042 1.00 50.16 208 VAL A CA 1
ATOM 2810 C C . VAL A 1 190 ? 20.266 35.092 64.623 1.00 50.49 208 VAL A C 1
ATOM 2811 O O . VAL A 1 190 ? 20.020 34.669 63.491 1.00 52.85 208 VAL A O 1
ATOM 2824 N N . GLU A 1 191 ? 19.339 35.227 65.569 1.00 50.66 209 GLU A N 1
ATOM 2825 C CA . GLU A 1 191 ? 17.912 35.185 65.291 1.00 49.42 209 GLU A CA 1
ATOM 2826 C C . GLU A 1 191 ? 17.281 36.450 65.853 1.00 47.12 209 GLU A C 1
ATOM 2827 O O . GLU A 1 191 ? 17.728 36.980 66.874 1.00 44.51 209 GLU A O 1
ATOM 2839 N N . TYR A 1 192 ? 16.244 36.938 65.177 1.00 44.63 210 TYR A N 1
ATOM 2840 C CA . TYR A 1 192 ? 15.611 38.179 65.599 1.00 45.55 210 TYR A CA 1
ATOM 2841 C C . TYR A 1 192 ? 14.197 38.250 65.047 1.00 47.51 210 TYR A C 1
ATOM 2842 O O . TYR A 1 192 ? 13.901 37.702 63.982 1.00 46.70 210 TYR A O 1
ATOM 2860 N N . LEU A 1 193 ? 13.332 38.935 65.790 1.00 52.14 211 LEU A N 1
ATOM 2861 C CA . LEU A 1 193 ? 11.962 39.167 65.364 1.00 52.71 211 LEU A CA 1
ATOM 2862 C C . LEU A 1 193 ? 11.895 40.384 64.450 1.00 56.92 211 LEU A C 1
ATOM 2863 O O . LEU A 1 193 ? 12.683 41.326 64.575 1.00 59.28 211 LEU A O 1
ATOM 2879 N N . ILE A 1 194 ? 10.941 40.354 63.520 1.00 52.36 212 ILE A N 1
ATOM 2880 C CA . ILE A 1 194 ? 10.733 41.444 62.578 1.00 53.39 212 ILE A CA 1
ATOM 2881 C C . ILE A 1 194 ? 9.271 41.860 62.621 1.00 56.80 212 ILE A C 1
ATOM 2882 O O . ILE A 1 194 ? 8.382 41.055 62.918 1.00 52.22 212 ILE A O 1
ATOM 2898 N N . LYS A 1 195 ? 9.027 43.133 62.323 1.00 65.37 213 LYS A N 1
ATOM 2899 C CA . LYS A 1 195 ? 7.683 43.674 62.208 1.00 70.73 213 LYS A CA 1
ATOM 2900 C C . LYS A 1 195 ? 7.524 44.342 60.849 1.00 74.28 213 LYS A C 1
ATOM 2901 O O . LYS A 1 195 ? 8.503 44.636 60.157 1.00 73.66 213 LYS A O 1
ATOM 2920 N N . GLU A 1 196 ? 6.272 44.581 60.471 1.00 73.64 214 GLU A N 1
ATOM 2921 C CA . GLU A 1 196 ? 5.993 45.274 59.221 1.00 78.63 214 GLU A CA 1
ATOM 2922 C C . GLU A 1 196 ? 6.374 46.743 59.344 1.00 81.09 214 GLU A C 1
ATOM 2923 O O . GLU A 1 196 ? 6.065 47.396 60.346 1.00 76.45 214 GLU A O 1
ATOM 2935 N N . ALA A 1 197 ? 7.054 47.259 58.327 1.00 89.52 215 ALA A N 1
ATOM 2936 C CA . ALA A 1 197 ? 7.373 48.677 58.302 1.00 99.51 215 ALA A CA 1
ATOM 2937 C C . ALA A 1 197 ? 6.094 49.486 58.100 1.00 108.74 215 ALA A C 1
ATOM 2938 O O . ALA A 1 197 ? 5.224 49.083 57.320 1.00 109.72 215 ALA A O 1
ATOM 2945 N N . PRO A 1 198 ? 5.937 50.623 58.797 1.00 114.67 216 PRO A N 1
ATOM 2946 C CA . PRO A 1 198 ? 4.731 51.439 58.599 1.00 122.36 216 PRO A CA 1
ATOM 2947 C C . PRO A 1 198 ? 4.460 51.728 57.131 1.00 129.66 216 PRO A C 1
ATOM 2948 O O . PRO A 1 198 ? 5.228 52.441 56.478 1.00 134.15 216 PRO A O 1
ATOM 2959 N N . CYS A 1 199 ? 3.367 51.181 56.608 1.00 125.73 217 CYS A N 1
ATOM 2960 C CA . CYS A 1 199 ? 3.017 51.347 55.202 1.00 128.13 217 CYS A CA 1
ATOM 2961 C C . CYS A 1 199 ? 1.677 50.683 54.897 1.00 127.80 217 CYS A C 1
ATOM 2962 O O . CYS A 1 199 ? 0.710 50.841 55.644 1.00 126.43 217 CYS A O 1
ATOM 2970 N N . SER A 1 211 ? -2.115 46.231 60.074 1.00 106.20 229 SER A N 1
ATOM 2971 C CA . SER A 1 211 ? -0.700 46.576 60.157 1.00 107.40 229 SER A CA 1
ATOM 2972 C C . SER A 1 211 ? -0.421 47.441 61.381 1.00 109.73 229 SER A C 1
ATOM 2973 O O . SER A 1 211 ? -1.136 48.406 61.647 1.00 109.53 229 SER A O 1
ATOM 2980 N N . ASP A 1 212 ? 0.620 47.088 62.122 1.00 115.93 230 ASP A N 1
ATOM 2981 C CA . ASP A 1 212 ? 1.032 47.831 63.310 1.00 115.52 230 ASP A CA 1
ATOM 2982 C C . ASP A 1 212 ? 2.437 47.363 63.678 1.00 110.82 230 ASP A C 1
ATOM 2983 O O . ASP A 1 212 ? 3.071 46.606 62.933 1.00 113.07 230 ASP A O 1
ATOM 2992 N N . SER A 1 213 ? 2.927 47.817 64.831 1.00 104.16 231 SER A N 1
ATOM 2993 C CA . SER A 1 213 ? 4.266 47.457 65.300 1.00 95.97 231 SER A CA 1
ATOM 2994 C C . SER A 1 213 ? 4.176 46.241 66.224 1.00 88.70 231 SER A C 1
ATOM 2995 O O . SER A 1 213 ? 4.366 46.315 67.439 1.00 84.55 231 SER A O 1
ATOM 3003 N N . GLU A 1 214 ? 3.876 45.098 65.609 1.00 90.60 232 GLU A N 1
ATOM 3004 C CA . GLU A 1 214 ? 3.817 43.823 66.303 1.00 85.82 232 GLU A CA 1
ATOM 3005 C C . GLU A 1 214 ? 4.672 42.805 65.561 1.00 78.31 232 GLU A C 1
ATOM 3006 O O . GLU A 1 214 ? 4.740 42.840 64.327 1.00 80.06 232 GLU A O 1
ATOM 3018 N N . PRO A 1 215 ? 5.339 41.894 66.271 1.00 69.29 233 PRO A N 1
ATOM 3019 C CA . PRO A 1 215 ? 6.176 40.904 65.579 1.00 63.78 233 PRO A CA 1
ATOM 3020 C C . PRO A 1 215 ? 5.360 40.081 64.594 1.00 63.88 233 PRO A C 1
ATOM 3021 O O . PRO A 1 215 ? 4.294 39.557 64.925 1.00 64.87 233 PRO A O 1
ATOM 3032 N N . VAL A 1 216 ? 5.875 39.973 63.371 1.00 61.34 234 VAL A N 1
ATOM 3033 C CA . VAL A 1 216 ? 5.222 39.204 62.322 1.00 62.35 234 VAL A CA 1
ATOM 3034 C C . VAL A 1 216 ? 5.983 37.930 61.979 1.00 59.90 234 VAL A C 1
ATOM 3035 O O . VAL A 1 216 ? 5.388 37.015 61.388 1.00 60.35 234 VAL A O 1
ATOM 3048 N N . GLY A 1 217 ? 7.261 37.836 62.326 1.00 60.90 235 GLY A N 1
ATOM 3049 C CA . GLY A 1 217 ? 8.026 36.636 62.046 1.00 60.25 235 GLY A CA 1
ATOM 3050 C C . GLY A 1 217 ? 9.346 36.664 62.783 1.00 58.83 235 GLY A C 1
ATOM 3051 O O . GLY A 1 217 ? 9.647 37.592 63.539 1.00 58.65 235 GLY A O 1
ATOM 3055 N N . ILE A 1 218 ? 10.130 35.614 62.556 1.00 57.69 236 ILE A N 1
ATOM 3056 C CA . ILE A 1 218 ? 11.472 35.489 63.108 1.00 57.33 236 ILE A CA 1
ATOM 3057 C C . ILE A 1 218 ? 12.418 35.147 61.967 1.00 60.27 236 ILE A C 1
ATOM 3058 O O . ILE A 1 218 ? 12.094 34.318 61.109 1.00 65.26 236 ILE A O 1
ATOM 3074 N N . CYS A 1 219 ? 13.582 35.792 61.951 1.00 54.72 237 CYS A N 1
ATOM 3075 C CA . CYS A 1 219 ? 14.563 35.610 60.892 1.00 54.36 237 CYS A CA 1
ATOM 3076 C C . CYS A 1 219 ? 15.863 35.067 61.469 1.00 50.94 237 CYS A C 1
ATOM 3077 O O . CYS A 1 219 ? 16.195 35.307 62.633 1.00 46.39 237 CYS A O 1
ATOM 3084 N N . GLN A 1 220 ? 16.591 34.326 60.640 1.00 55.75 238 GLN A N 1
ATOM 3085 C CA . GLN A 1 220 ? 17.931 33.856 60.965 1.00 57.43 238 GLN A CA 1
ATOM 3086 C C . GLN A 1 220 ? 18.928 34.563 60.057 1.00 55.80 238 GLN A C 1
ATOM 3087 O O . GLN A 1 220 ? 18.785 34.531 58.830 1.00 56.43 238 GLN A O 1
ATOM 3101 N N . GLY A 1 221 ? 19.929 35.202 60.661 1.00 50.74 239 GLY A N 1
ATOM 3102 C CA . GLY A 1 221 ? 20.927 35.936 59.911 1.00 51.55 239 GLY A CA 1
ATOM 3103 C C . GLY A 1 221 ? 22.326 35.420 60.168 1.00 53.66 239 GLY A C 1
ATOM 3104 O O . GLY A 1 221 ? 22.586 34.789 61.197 1.00 50.66 239 GLY A O 1
ATOM 3108 N N . SER A 1 222 ? 23.238 35.679 59.235 1.00 57.76 240 SER A N 1
ATOM 3109 C CA . SER A 1 222 ? 24.583 35.132 59.315 1.00 60.15 240 SER A CA 1
ATOM 3110 C C . SER A 1 222 ? 25.562 36.056 58.607 1.00 59.64 240 SER A C 1
ATOM 3111 O O . SER A 1 222 ? 25.259 36.591 57.538 1.00 59.99 240 SER A O 1
ATOM 3119 N N . THR A 1 223 ? 26.732 36.239 59.216 1.00 56.82 241 THR A N 1
ATOM 3120 C CA . THR A 1 223 ? 27.856 36.905 58.577 1.00 58.60 241 THR A CA 1
ATOM 3121 C C . THR A 1 223 ? 29.091 36.030 58.733 1.00 58.46 241 THR A C 1
ATOM 3122 O O . THR A 1 223 ? 29.230 35.300 59.719 1.00 58.17 241 THR A O 1
ATOM 3133 N N . VAL A 1 224 ? 29.987 36.102 57.749 1.00 58.52 242 VAL A N 1
ATOM 3134 C CA . VAL A 1 224 ? 31.225 35.334 57.766 1.00 60.63 242 VAL A CA 1
ATOM 3135 C C . VAL A 1 224 ? 32.350 36.192 57.202 1.00 69.46 242 VAL A C 1
ATOM 3136 O O . VAL A 1 224 ? 32.125 37.083 56.377 1.00 69.45 242 VAL A O 1
ATOM 3149 N N . GLN A 1 225 ? 33.567 35.916 57.661 1.00 79.56 243 GLN A N 1
ATOM 3150 C CA . GLN A 1 225 ? 34.758 36.619 57.196 1.00 91.78 243 GLN A CA 1
ATOM 3151 C C . GLN A 1 225 ? 34.750 38.065 57.680 1.00 93.89 243 GLN A C 1
ATOM 3152 O O . GLN A 1 225 ? 35.641 38.489 58.416 1.00 94.60 243 GLN A O 1
ATOM 3166 N N . GLU A 1 238 ? 33.168 43.959 53.900 1.00 128.14 256 GLU A N 1
ATOM 3167 C CA . GLU A 1 238 ? 33.809 42.829 53.240 1.00 126.20 256 GLU A CA 1
ATOM 3168 C C . GLU A 1 238 ? 33.266 41.507 53.777 1.00 115.63 256 GLU A C 1
ATOM 3169 O O . GLU A 1 238 ? 33.934 40.476 53.700 1.00 115.70 256 GLU A O 1
ATOM 3180 N N . LYS A 1 239 ? 32.052 41.544 54.317 1.00 108.86 257 LYS A N 1
ATOM 3181 C CA . LYS A 1 239 ? 31.425 40.375 54.913 1.00 96.39 257 LYS A CA 1
ATOM 3182 C C . LYS A 1 239 ? 30.425 39.749 53.949 1.00 87.45 257 LYS A C 1
ATOM 3183 O O . LYS A 1 239 ? 29.801 40.436 53.137 1.00 90.01 257 LYS A O 1
ATOM 3202 N N . SER A 1 240 ? 30.279 38.431 54.051 1.00 77.14 258 SER A N 1
ATOM 3203 C CA . SER A 1 240 ? 29.269 37.687 53.312 1.00 71.08 258 SER A CA 1
ATOM 3204 C C . SER A 1 240 ? 28.069 37.440 54.217 1.00 66.32 258 SER A C 1
ATOM 3205 O O . SER A 1 240 ? 28.227 37.118 55.397 1.00 62.91 258 SER A O 1
ATOM 3213 N N . VAL A 1 241 ? 26.870 37.584 53.656 1.00 65.57 259 VAL A N 1
ATOM 3214 C CA . VAL A 1 241 ? 25.641 37.643 54.438 1.00 61.38 259 VAL A CA 1
ATOM 3215 C C . VAL A 1 241 ? 24.628 36.654 53.880 1.00 62.64 259 VAL A C 1
ATOM 3216 O O . VAL A 1 241 ? 24.501 36.498 52.660 1.00 65.63 259 VAL A O 1
ATOM 3229 N N . THR A 1 242 ? 23.907 35.984 54.781 1.00 63.28 260 THR A N 1
ATOM 3230 C CA . THR A 1 242 ? 22.792 35.118 54.425 1.00 61.11 260 THR A CA 1
ATOM 3231 C C . THR A 1 242 ? 21.626 35.417 55.357 1.00 61.41 260 THR A C 1
ATOM 3232 O O . THR A 1 242 ? 21.819 35.851 56.496 1.00 58.98 260 THR A O 1
ATOM 3243 N N . VAL A 1 243 ? 20.410 35.183 54.868 1.00 65.37 261 VAL A N 1
ATOM 3244 C CA . VAL A 1 243 ? 19.212 35.540 55.620 1.00 65.97 261 VAL A CA 1
ATOM 3245 C C . VAL A 1 243 ? 18.061 34.651 55.175 1.00 66.18 261 VAL A C 1
ATOM 3246 O O . VAL A 1 243 ? 17.864 34.413 53.980 1.00 69.77 261 VAL A O 1
ATOM 3259 N N . THR A 1 244 ? 17.299 34.166 56.153 1.00 62.37 262 THR A N 1
ATOM 3260 C CA . THR A 1 244 ? 16.058 33.445 55.916 1.00 62.10 262 THR A CA 1
ATOM 3261 C C . THR A 1 244 ? 15.070 33.849 56.998 1.00 63.39 262 THR A C 1
ATOM 3262 O O . THR A 1 244 ? 15.456 34.079 58.148 1.00 62.31 262 THR A O 1
ATOM 3273 N N . CYS A 1 245 ? 13.795 33.936 56.630 1.00 65.17 263 CYS A N 1
ATOM 3274 C CA . CYS A 1 245 ? 12.767 34.404 57.547 1.00 67.32 263 CYS A CA 1
ATOM 3275 C C . CYS A 1 245 ? 11.578 33.455 57.549 1.00 71.05 263 CYS A C 1
ATOM 3276 O O . CYS A 1 245 ? 11.288 32.786 56.555 1.00 70.13 263 CYS A O 1
ATOM 3283 N N . GLU A 1 246 ? 10.898 33.410 58.693 1.00 81.37 264 GLU A N 1
ATOM 3284 C CA . GLU A 1 246 ? 9.712 32.589 58.892 1.00 82.89 264 GLU A CA 1
ATOM 3285 C C . GLU A 1 246 ? 8.627 33.467 59.494 1.00 78.55 264 GLU A C 1
ATOM 3286 O O . GLU A 1 246 ? 8.866 34.155 60.491 1.00 81.28 264 GLU A O 1
ATOM 3298 N N . PHE A 1 247 ? 7.446 33.447 58.890 1.00 66.79 265 PHE A N 1
ATOM 3299 C CA . PHE A 1 247 ? 6.341 34.292 59.319 1.00 61.74 265 PHE A CA 1
ATOM 3300 C C . PHE A 1 247 ? 5.347 33.486 60.144 1.00 59.83 265 PHE A C 1
ATOM 3301 O O . PHE A 1 247 ? 5.055 32.327 59.833 1.00 55.82 265 PHE A O 1
ATOM 3318 N N . PHE A 1 248 ? 4.833 34.112 61.200 1.00 69.83 266 PHE A N 1
ATOM 3319 C CA . PHE A 1 248 ? 3.950 33.432 62.136 1.00 72.94 266 PHE A CA 1
ATOM 3320 C C . PHE A 1 248 ? 2.565 33.244 61.531 1.00 82.90 266 PHE A C 1
ATOM 3321 O O . PHE A 1 248 ? 2.028 34.142 60.876 1.00 83.48 266 PHE A O 1
ATOM 3338 N N . GLU A 1 249 ? 1.989 32.066 61.758 1.00 88.85 267 GLU A N 1
ATOM 3339 C CA . GLU A 1 249 ? 0.646 31.748 61.302 1.00 100.71 267 GLU A CA 1
ATOM 3340 C C . GLU A 1 249 ? -0.140 31.145 62.458 1.00 104.24 267 GLU A C 1
ATOM 3341 O O . GLU A 1 249 ? 0.427 30.715 63.465 1.00 103.40 267 GLU A O 1
ATOM 3353 N N . SER A 1 250 ? -1.462 31.122 62.301 1.00 106.70 268 SER A N 1
ATOM 3354 C CA . SER A 1 250 ? -2.337 30.686 63.378 1.00 109.20 268 SER A CA 1
ATOM 3355 C C . SER A 1 250 ? -2.102 29.213 63.703 1.00 113.09 268 SER A C 1
ATOM 3356 O O . SER A 1 250 ? -1.639 28.428 62.872 1.00 112.76 268 SER A O 1
ATOM 3364 N N . GLN A 1 251 ? -2.432 28.844 64.938 1.00 121.57 269 GLN A N 1
ATOM 3365 C CA . GLN A 1 251 ? -2.330 27.458 65.375 1.00 123.06 269 GLN A CA 1
ATOM 3366 C C . GLN A 1 251 ? -3.247 27.204 66.567 1.00 120.10 269 GLN A C 1
ATOM 3367 O O . GLN A 1 251 ? -4.407 26.829 66.401 1.00 119.69 269 GLN A O 1
ATOM 3381 N N . SER A 1 278 ? -6.657 25.057 70.576 1.00 92.89 296 SER A N 1
ATOM 3382 C CA . SER A 1 278 ? -6.239 24.251 69.435 1.00 94.17 296 SER A CA 1
ATOM 3383 C C . SER A 1 278 ? -5.825 22.855 69.890 1.00 101.35 296 SER A C 1
ATOM 3384 O O . SER A 1 278 ? -6.208 21.857 69.280 1.00 97.90 296 SER A O 1
ATOM 3391 N N . SER A 1 279 ? -5.045 22.792 70.958 1.00 123.93 297 SER A N 1
ATOM 3392 C CA . SER A 1 279 ? -4.597 21.547 71.556 1.00 129.11 297 SER A CA 1
ATOM 3393 C C . SER A 1 279 ? -5.282 21.327 72.899 1.00 125.07 297 SER A C 1
ATOM 3394 O O . SER A 1 279 ? -5.986 22.207 73.406 1.00 130.19 297 SER A O 1
ATOM 3402 N N . PRO A 1 280 ? -5.092 20.153 73.516 1.00 110.18 298 PRO A N 1
ATOM 3403 C CA . PRO A 1 280 ? -5.774 19.880 74.791 1.00 107.38 298 PRO A CA 1
ATOM 3404 C C . PRO A 1 280 ? -5.279 20.741 75.943 1.00 111.73 298 PRO A C 1
ATOM 3405 O O . PRO A 1 280 ? -4.671 20.241 76.895 1.00 107.04 298 PRO A O 1
ATOM 3416 N N . SER A 1 281 ? -5.545 22.043 75.862 1.00 121.56 299 SER A N 1
ATOM 3417 C CA . SER A 1 281 ? -5.253 22.983 76.936 1.00 131.54 299 SER A CA 1
ATOM 3418 C C . SER A 1 281 ? -5.920 24.307 76.591 1.00 143.22 299 SER A C 1
ATOM 3419 O O . SER A 1 281 ? -5.841 24.761 75.448 1.00 145.37 299 SER A O 1
ATOM 3427 N N . VAL A 1 282 ? -6.569 24.923 77.577 1.00 151.62 300 VAL A N 1
ATOM 3428 C CA . VAL A 1 282 ? -7.496 26.028 77.333 1.00 162.17 300 VAL A CA 1
ATOM 3429 C C . VAL A 1 282 ? -6.894 27.377 77.726 1.00 174.77 300 VAL A C 1
ATOM 3430 O O . VAL A 1 282 ? -6.712 28.254 76.878 1.00 180.64 300 VAL A O 1
ATOM 3443 N N . THR A 1 283 ? -6.580 27.564 79.009 1.00 177.42 301 THR A N 1
ATOM 3444 C CA . THR A 1 283 ? -6.257 28.889 79.526 1.00 181.32 301 THR A CA 1
ATOM 3445 C C . THR A 1 283 ? -5.106 28.819 80.521 1.00 175.06 301 THR A C 1
ATOM 3446 O O . THR A 1 283 ? -4.945 27.830 81.242 1.00 173.38 301 THR A O 1
ATOM 3457 N N . ALA A 1 284 ? -4.308 29.891 80.555 1.00 170.66 302 ALA A N 1
ATOM 3458 C CA . ALA A 1 284 ? -3.119 29.964 81.406 1.00 161.60 302 ALA A CA 1
ATOM 3459 C C . ALA A 1 284 ? -2.913 31.379 81.930 1.00 153.96 302 ALA A C 1
ATOM 3460 O O . ALA A 1 284 ? -2.212 32.193 81.314 1.00 157.27 302 ALA A O 1
ATOM 3467 N N . PRO A 1 285 ? -3.512 31.708 83.071 1.00 140.45 303 PRO A N 1
ATOM 3468 C CA . PRO A 1 285 ? -3.249 33.006 83.710 1.00 132.10 303 PRO A CA 1
ATOM 3469 C C . PRO A 1 285 ? -1.888 33.172 84.375 1.00 117.57 303 PRO A C 1
ATOM 3470 O O . PRO A 1 285 ? -0.968 32.366 84.206 1.00 116.87 303 PRO A O 1
ATOM 3481 N N . ARG A 1 286 ? -1.794 34.258 85.144 1.00 101.49 304 ARG A N 1
ATOM 3482 C CA . ARG A 1 286 ? -0.548 34.902 85.550 1.00 91.88 304 ARG A CA 1
ATOM 3483 C C . ARG A 1 286 ? 0.589 33.935 85.854 1.00 78.56 304 ARG A C 1
ATOM 3484 O O . ARG A 1 286 ? 0.424 32.954 86.584 1.00 72.01 304 ARG A O 1
ATOM 3505 N N . GLY A 1 287 ? 1.748 34.243 85.282 1.00 76.99 305 GLY A N 1
ATOM 3506 C CA . GLY A 1 287 ? 3.001 33.588 85.613 1.00 71.07 305 GLY A CA 1
ATOM 3507 C C . GLY A 1 287 ? 4.111 34.276 84.847 1.00 66.55 305 GLY A C 1
ATOM 3508 O O . GLY A 1 287 ? 3.865 35.076 83.937 1.00 66.59 305 GLY A O 1
ATOM 3512 N N . SER A 1 288 ? 5.347 33.956 85.225 1.00 63.10 306 SER A N 1
ATOM 3513 C CA . SER A 1 288 ? 6.506 34.641 84.671 1.00 59.03 306 SER A CA 1
ATOM 3514 C C . SER A 1 288 ? 7.659 33.667 84.476 1.00 54.32 306 SER A C 1
ATOM 3515 O O . SER A 1 288 ? 7.844 32.730 85.256 1.00 54.27 306 SER A O 1
ATOM 3523 N N . ILE A 1 289 ? 8.430 33.904 83.417 1.00 52.99 307 ILE A N 1
ATOM 3524 C CA . ILE A 1 289 ? 9.660 33.167 83.140 1.00 51.27 307 ILE A CA 1
ATOM 3525 C C . ILE A 1 289 ? 10.817 34.146 83.275 1.00 54.49 307 ILE A C 1
ATOM 3526 O O . ILE A 1 289 ? 10.874 35.151 82.554 1.00 57.07 307 ILE A O 1
ATOM 3542 N N . GLN A 1 290 ? 11.738 33.858 84.190 1.00 56.23 308 GLN A N 1
ATOM 3543 C CA . GLN A 1 290 ? 12.911 34.692 84.407 1.00 63.10 308 GLN A CA 1
ATOM 3544 C C . GLN A 1 290 ? 14.173 33.923 84.039 1.00 59.23 308 GLN A C 1
ATOM 3545 O O . GLN A 1 290 ? 14.259 32.709 84.250 1.00 57.95 308 GLN A O 1
ATOM 3559 N N . HIS A 1 291 ? 15.152 34.640 83.491 1.00 57.84 309 HIS A N 1
ATOM 3560 C CA . HIS A 1 291 ? 16.414 34.059 83.046 1.00 56.80 309 HIS A CA 1
ATOM 3561 C C . HIS A 1 291 ? 17.531 34.585 83.939 1.00 60.40 309 HIS A C 1
ATOM 3562 O O . HIS A 1 291 ? 17.852 35.777 83.902 1.00 64.77 309 HIS A O 1
ATOM 3576 N N . LEU A 1 292 ? 18.116 33.702 84.735 1.00 60.93 310 LEU A N 1
ATOM 3577 C CA . LEU A 1 292 ? 19.259 34.045 85.570 1.00 64.12 310 LEU A CA 1
ATOM 3578 C C . LEU A 1 292 ? 20.551 33.720 84.838 1.00 63.83 310 LEU A C 1
ATOM 3579 O O . LEU A 1 292 ? 20.551 33.027 83.819 1.00 63.15 310 LEU A O 1
ATOM 3595 N N . PRO A 1 293 ? 21.691 34.212 85.333 1.00 63.25 311 PRO A N 1
ATOM 3596 C CA . PRO A 1 293 ? 22.963 33.934 84.650 1.00 63.00 311 PRO A CA 1
ATOM 3597 C C . PRO A 1 293 ? 23.421 32.494 84.816 1.00 58.60 311 PRO A C 1
ATOM 3598 O O . PRO A 1 293 ? 22.785 31.702 85.519 1.00 53.45 311 PRO A O 1
ATOM 3609 N N . GLU A 1 294 ? 24.532 32.152 84.168 1.00 62.46 312 GLU A N 1
ATOM 3610 C CA . GLU A 1 294 ? 25.108 30.823 84.279 1.00 66.05 312 GLU A CA 1
ATOM 3611 C C . GLU A 1 294 ? 25.490 30.521 85.728 1.00 70.54 312 GLU A C 1
ATOM 3612 O O . GLU A 1 294 ? 25.512 31.397 86.596 1.00 72.73 312 GLU A O 1
ATOM 3624 N N . LEU A 1 295 ? 25.796 29.251 85.979 1.00 74.51 313 LEU A N 1
ATOM 3625 C CA . LEU A 1 295 ? 26.336 28.803 87.257 1.00 85.91 313 LEU A CA 1
ATOM 3626 C C . LEU A 1 295 ? 27.852 28.707 87.136 1.00 110.94 313 LEU A C 1
ATOM 3627 O O . LEU A 1 295 ? 28.365 27.930 86.324 1.00 108.65 313 LEU A O 1
ATOM 3643 N N . ASP A 1 296 ? 28.565 29.498 87.940 1.00 134.46 314 ASP A N 1
ATOM 3644 C CA . ASP A 1 296 ? 30.022 29.479 87.898 1.00 158.46 314 ASP A CA 1
ATOM 3645 C C . ASP A 1 296 ? 30.598 28.278 88.638 1.00 154.49 314 ASP A C 1
ATOM 3646 O O . ASP A 1 296 ? 31.631 27.739 88.224 1.00 162.46 314 ASP A O 1
ATOM 3655 N N . ASP A 1 297 ? 29.950 27.843 89.715 1.00 139.59 315 ASP A N 1
ATOM 3656 C CA . ASP A 1 297 ? 30.441 26.729 90.522 1.00 125.58 315 ASP A CA 1
ATOM 3657 C C . ASP A 1 297 ? 31.892 26.952 90.938 1.00 125.99 315 ASP A C 1
ATOM 3658 O O . ASP A 1 297 ? 32.537 26.056 91.484 1.00 126.42 315 ASP A O 1
ATOM 3667 N N . PRO A 1 308 ? 21.847 20.552 90.861 1.00 118.75 326 PRO A N 1
ATOM 3668 C CA . PRO A 1 308 ? 21.445 20.314 92.250 1.00 120.26 326 PRO A CA 1
ATOM 3669 C C . PRO A 1 308 ? 20.130 21.000 92.603 1.00 120.43 326 PRO A C 1
ATOM 3670 O O . PRO A 1 308 ? 19.593 21.753 91.792 1.00 118.63 326 PRO A O 1
ATOM 3681 N N . GLU A 1 309 ? 19.623 20.741 93.804 1.00 122.60 327 GLU A N 1
ATOM 3682 C CA . GLU A 1 309 ? 18.401 21.389 94.254 1.00 124.04 327 GLU A CA 1
ATOM 3683 C C . GLU A 1 309 ? 18.661 22.865 94.539 1.00 122.66 327 GLU A C 1
ATOM 3684 O O . GLU A 1 309 ? 19.742 23.254 94.989 1.00 126.85 327 GLU A O 1
ATOM 3696 N N . GLU A 1 310 ? 17.650 23.690 94.267 1.00 114.39 328 GLU A N 1
ATOM 3697 C CA . GLU A 1 310 ? 17.709 25.140 94.448 1.00 107.02 328 GLU A CA 1
ATOM 3698 C C . GLU A 1 310 ? 18.723 25.811 93.528 1.00 90.04 328 GLU A C 1
ATOM 3699 O O . GLU A 1 310 ? 19.134 26.948 93.781 1.00 89.18 328 GLU A O 1
ATOM 3711 N N . ALA A 1 311 ? 19.148 25.130 92.462 1.00 74.17 329 ALA A N 1
ATOM 3712 C CA . ALA A 1 311 ? 19.851 25.817 91.389 1.00 60.44 329 ALA A CA 1
ATOM 3713 C C . ALA A 1 311 ? 18.923 26.753 90.626 1.00 55.15 329 ALA A C 1
ATOM 3714 O O . ALA A 1 311 ? 19.393 27.716 90.013 1.00 52.74 329 ALA A O 1
ATOM 3721 N N . PHE A 1 312 ? 17.618 26.493 90.662 1.00 54.82 330 PHE A N 1
ATOM 3722 C CA . PHE A 1 312 ? 16.617 27.301 89.969 1.00 52.57 330 PHE A CA 1
ATOM 3723 C C . PHE A 1 312 ? 15.522 27.646 90.968 1.00 54.08 330 PHE A C 1
ATOM 3724 O O . PHE A 1 312 ? 14.439 27.044 90.956 1.00 51.29 330 PHE A O 1
ATOM 3741 N N . PRO A 1 313 ? 15.773 28.603 91.859 1.00 53.56 331 PRO A N 1
ATOM 3742 C CA . PRO A 1 313 ? 14.750 28.972 92.845 1.00 53.20 331 PRO A CA 1
ATOM 3743 C C . PRO A 1 313 ? 13.516 29.543 92.163 1.00 48.28 331 PRO A C 1
ATOM 3744 O O . PRO A 1 313 ? 13.608 30.449 91.332 1.00 49.31 331 PRO A O 1
ATOM 3755 N N . VAL A 1 314 ? 12.355 29.001 92.521 1.00 47.15 332 VAL A N 1
ATOM 3756 C CA . VAL A 1 314 ? 11.081 29.419 91.951 1.00 49.78 332 VAL A CA 1
ATOM 3757 C C . VAL A 1 314 ? 10.091 29.635 93.085 1.00 51.91 332 VAL A C 1
ATOM 3758 O O . VAL A 1 314 ? 9.887 28.745 93.918 1.00 53.78 332 VAL A O 1
ATOM 3771 N N . GLN A 1 315 ? 9.478 30.814 93.112 1.00 48.56 333 GLN A N 1
ATOM 3772 C CA . GLN A 1 315 ? 8.461 31.154 94.096 1.00 50.64 333 GLN A CA 1
ATOM 3773 C C . GLN A 1 315 ? 7.094 31.094 93.428 1.00 48.54 333 GLN A C 1
ATOM 3774 O O . GLN A 1 315 ? 6.867 31.762 92.413 1.00 51.16 333 GLN A O 1
ATOM 3788 N N . LEU A 1 316 ? 6.191 30.286 93.986 1.00 48.17 334 LEU A N 1
ATOM 3789 C CA . LEU A 1 316 ? 4.801 30.239 93.525 1.00 49.76 334 LEU A CA 1
ATOM 3790 C C . LEU A 1 316 ? 3.921 30.151 94.771 1.00 53.65 334 LEU A C 1
ATOM 3791 O O . LEU A 1 316 ? 3.545 29.061 95.204 1.00 55.62 334 LEU A O 1
ATOM 3807 N N . ASP A 1 317 ? 3.568 31.309 95.326 1.00 52.96 335 ASP A N 1
ATOM 3808 C CA . ASP A 1 317 ? 2.787 31.392 96.561 1.00 55.95 335 ASP A CA 1
ATOM 3809 C C . ASP A 1 317 ? 1.574 32.282 96.311 1.00 58.17 335 ASP A C 1
ATOM 3810 O O . ASP A 1 317 ? 1.645 33.504 96.470 1.00 64.97 335 ASP A O 1
ATOM 3819 N N . LEU A 1 318 ? 0.458 31.667 95.918 1.00 53.90 336 LEU A N 1
ATOM 3820 C CA . LEU A 1 318 ? -0.793 32.412 95.838 1.00 57.45 336 LEU A CA 1
ATOM 3821 C C . LEU A 1 318 ? -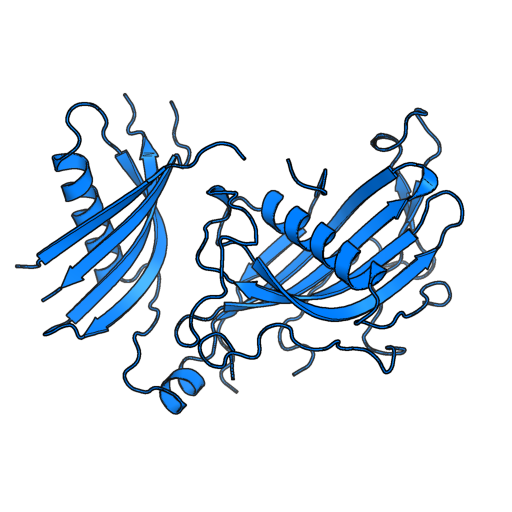1.243 32.874 97.217 1.00 65.38 336 LEU A C 1
ATOM 3822 O O . LEU A 1 318 ? -1.862 33.936 97.344 1.00 70.04 336 LEU A O 1
ATOM 3838 N N . THR A 1 319 ? -0.936 32.097 98.254 1.00 66.87 337 THR A N 1
ATOM 3839 C CA . THR A 1 319 ? -1.209 32.481 99.629 1.00 73.14 337 THR A CA 1
ATOM 3840 C C . THR A 1 319 ? -0.048 32.037 100.504 1.00 72.01 337 THR A C 1
ATOM 3841 O O . THR A 1 319 ? 0.495 30.944 100.320 1.00 67.89 337 THR A O 1
ATOM 3852 N N . THR A 1 320 ? 0.332 32.893 101.448 1.00 73.55 338 THR A N 1
ATOM 3853 C CA . THR A 1 320 ? 1.313 32.546 102.466 1.00 75.18 338 THR A CA 1
ATOM 3854 C C . THR A 1 320 ? 0.659 32.010 103.733 1.00 71.45 338 THR A C 1
ATOM 3855 O O . THR A 1 320 ? 1.322 31.919 104.771 1.00 71.52 338 THR A O 1
ATOM 3866 N N . ASN A 1 321 ? -0.622 31.647 103.662 1.00 70.86 339 ASN A N 1
ATOM 3867 C CA . ASN A 1 321 ? -1.392 31.261 104.833 1.00 75.24 339 ASN A CA 1
ATOM 3868 C C . ASN A 1 321 ? -1.450 29.744 104.923 1.00 68.27 339 ASN A C 1
ATOM 3869 O O . ASN A 1 321 ? -2.126 29.113 104.095 1.00 63.49 339 ASN A O 1
ATOM 3880 N N . PRO A 1 322 ? -0.775 29.112 105.889 1.00 69.68 340 PRO A N 1
ATOM 3881 C CA . PRO A 1 322 ? -0.869 27.647 106.006 1.00 69.91 340 PRO A CA 1
ATOM 3882 C C . PRO A 1 322 ? -2.296 27.149 106.147 1.00 75.23 340 PRO A C 1
ATOM 3883 O O . PRO A 1 322 ? -2.574 25.989 105.815 1.00 67.23 340 PRO A O 1
ATOM 3894 N N . GLN A 1 323 ? -3.212 27.990 106.635 1.00 89.82 341 GLN A N 1
ATOM 3895 C CA . GLN A 1 323 ? -4.616 27.599 106.703 1.00 102.78 341 GLN A CA 1
ATOM 3896 C C . GLN A 1 323 ? -5.140 27.217 105.326 1.00 92.68 341 GLN A C 1
ATOM 3897 O O . GLN A 1 323 ? -5.829 26.201 105.173 1.00 94.14 341 GLN A O 1
ATOM 3911 N N . GLY A 1 324 ? -4.823 28.013 104.320 1.00 78.04 342 GLY A N 1
ATOM 3912 C CA . GLY A 1 324 ? -5.330 27.819 102.975 1.00 70.54 342 GLY A CA 1
ATOM 3913 C C . GLY A 1 324 ? -6.287 28.937 102.602 1.00 71.97 342 GLY A C 1
ATOM 3914 O O . GLY A 1 324 ? -7.049 29.439 103.439 1.00 73.75 342 GLY A O 1
ATOM 3918 N N . ASP A 1 325 ? -6.246 29.333 101.336 1.00 77.02 343 ASP A N 1
ATOM 3919 C CA . ASP A 1 325 ? -7.131 30.352 100.794 1.00 82.12 343 ASP A CA 1
ATOM 3920 C C . ASP A 1 325 ? -8.056 29.724 99.760 1.00 77.04 343 ASP A C 1
ATOM 3921 O O . ASP A 1 325 ? -7.865 28.584 99.331 1.00 72.43 343 ASP A O 1
ATOM 3930 N N . THR A 1 326 ? -9.070 30.486 99.364 1.00 79.09 344 THR A N 1
ATOM 3931 C CA . THR A 1 326 ? -10.036 30.048 98.367 1.00 80.85 344 THR A CA 1
ATOM 3932 C C . THR A 1 326 ? -9.950 30.947 97.142 1.00 78.71 344 THR A C 1
ATOM 3933 O O . THR A 1 326 ? -9.880 32.174 97.263 1.00 81.12 344 THR A O 1
ATOM 3944 N N . LEU A 1 327 ? -9.956 30.326 95.967 1.00 75.54 345 LEU A N 1
ATOM 3945 C CA . LEU A 1 327 ? -9.907 31.030 94.693 1.00 73.31 345 LEU A CA 1
ATOM 3946 C C . LEU A 1 327 ? -11.184 30.732 93.923 1.00 76.31 345 LEU A C 1
ATOM 3947 O O . LEU A 1 327 ? -11.572 29.567 93.787 1.00 76.61 345 LEU A O 1
ATOM 3963 N N . ASP A 1 328 ? -11.833 31.779 93.422 1.00 75.32 346 ASP A N 1
ATOM 3964 C CA . ASP A 1 328 ? -13.090 31.623 92.700 1.00 79.99 346 ASP A CA 1
ATOM 3965 C C . ASP A 1 328 ? -12.800 31.276 91.245 1.00 75.17 346 ASP A C 1
ATOM 3966 O O . ASP A 1 328 ? -12.114 32.029 90.545 1.00 73.14 346 ASP A O 1
ATOM 3975 N N . VAL A 1 329 ? -13.322 30.137 90.794 1.00 78.78 347 VAL A N 1
ATOM 3976 C CA . 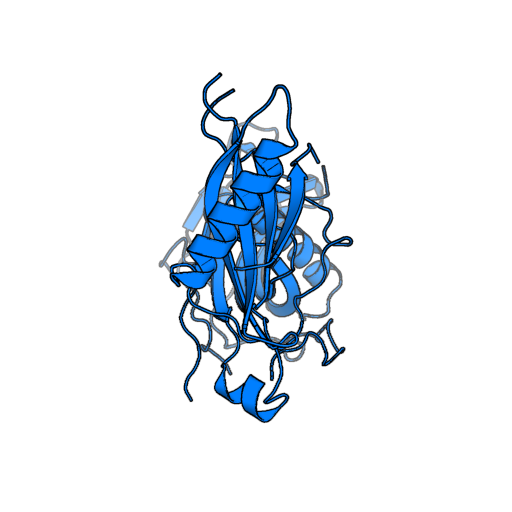VAL A 1 329 ? -13.107 29.662 89.432 1.00 77.09 347 VAL A CA 1
ATOM 3977 C C . VAL A 1 329 ? -14.454 29.457 88.751 1.00 76.93 347 VAL A C 1
ATOM 3978 O O . VAL A 1 329 ? -14.603 28.581 87.892 1.00 77.72 347 VAL A O 1
ATOM 3991 N N . SER A 1 330 ? -15.445 30.268 89.132 1.00 68.57 348 SER A N 1
ATOM 3992 C CA . SER A 1 330 ? -16.792 30.095 88.600 1.00 69.45 348 SER A CA 1
ATOM 3993 C C . SER A 1 330 ? -16.837 30.271 87.088 1.00 67.28 348 SER A C 1
ATOM 3994 O O . SER A 1 330 ? -17.696 29.681 86.424 1.00 66.56 348 SER A O 1
ATOM 4002 N N . PHE A 1 331 ? -15.932 31.075 86.524 1.00 72.03 349 PHE A N 1
ATOM 4003 C CA . PHE A 1 331 ? -15.939 31.291 85.081 1.00 73.61 349 PHE A CA 1
ATOM 4004 C C . PHE A 1 331 ? -15.665 30.010 84.302 1.00 71.07 349 PHE A C 1
ATOM 4005 O O . PHE A 1 331 ? -15.970 29.951 83.105 1.00 71.36 349 PHE A O 1
ATOM 4022 N N . LEU A 1 332 ? -15.105 28.984 84.948 1.00 71.40 350 LEU A N 1
ATOM 4023 C CA . LEU A 1 332 ? -14.842 27.724 84.261 1.00 70.44 350 LEU A CA 1
ATOM 4024 C C . LEU A 1 332 ? -16.086 26.850 84.167 1.00 77.01 350 LEU A C 1
ATOM 4025 O O . LEU A 1 332 ? -16.214 26.061 83.224 1.00 75.33 350 LEU A O 1
ATOM 4041 N N . TYR A 1 333 ? -17.000 26.971 85.123 1.00 86.74 351 TYR A N 1
ATOM 4042 C CA . TYR A 1 333 ? -18.149 26.086 85.232 1.00 95.13 351 TYR A CA 1
ATOM 4043 C C . TYR A 1 333 ? -19.413 26.797 84.763 1.00 107.26 351 TYR A C 1
ATOM 4044 O O . TYR A 1 333 ? -19.489 28.027 84.733 1.00 110.93 351 TYR A O 1
ATOM 4062 N N . LEU A 1 334 ? -20.415 25.994 84.397 1.00 103.55 352 LEU A N 1
ATOM 4063 C CA . LEU A 1 334 ? -21.609 26.541 83.761 1.00 117.18 352 LEU A CA 1
ATOM 4064 C C . LEU A 1 334 ? -22.422 27.390 84.732 1.00 128.47 352 LEU A C 1
ATOM 4065 O O . LEU A 1 334 ? -22.904 28.467 84.363 1.00 133.26 352 LEU A O 1
ATOM 4081 N N . GLU A 1 335 ? -22.591 26.930 85.970 1.00 133.39 353 GLU A N 1
ATOM 4082 C CA . GLU A 1 335 ? -23.313 27.728 86.947 1.00 142.91 353 GLU A CA 1
ATOM 4083 C C . GLU A 1 335 ? -22.539 29.011 87.250 1.00 154.04 353 GLU A C 1
ATOM 4084 O O . GLU A 1 335 ? -21.312 29.052 87.119 1.00 147.27 353 GLU A O 1
ATOM 4096 N N . PRO A 1 336 ? -23.234 30.075 87.656 1.00 165.54 354 PRO A N 1
ATOM 4097 C CA . PRO A 1 336 ? -22.579 31.386 87.759 1.00 166.15 354 PRO A CA 1
ATOM 4098 C C . PRO A 1 336 ? -21.692 31.564 88.984 1.00 150.05 354 PRO A C 1
ATOM 4099 O O . PRO A 1 336 ? -20.707 32.306 88.919 1.00 152.92 354 PRO A O 1
ATOM 4110 N N . GLY A 1 337 ? -22.016 30.908 90.102 1.00 131.52 355 GLY A N 1
ATOM 4111 C CA . GLY A 1 337 ? -21.330 31.168 91.351 1.00 114.43 355 GLY A CA 1
ATOM 4112 C C . GLY A 1 337 ? -21.089 29.907 92.157 1.00 103.56 355 GLY A C 1
ATOM 4113 O O . GLY A 1 337 ? -21.526 28.814 91.793 1.00 93.21 355 GLY A O 1
ATOM 4117 N N . ASP A 1 338 ? -20.370 30.090 93.267 1.00 113.62 356 ASP A N 1
ATOM 4118 C CA . ASP A 1 338 ? -20.107 29.027 94.240 1.00 117.48 356 ASP A CA 1
ATOM 4119 C C . ASP A 1 338 ? -19.289 27.893 93.624 1.00 107.65 356 ASP A C 1
ATOM 4120 O O . ASP A 1 338 ? -19.654 26.718 93.694 1.00 105.77 356 ASP A O 1
ATOM 4129 N N . LYS A 1 339 ? -18.160 28.260 93.017 1.00 105.45 357 LYS A N 1
ATOM 4130 C CA . LYS A 1 339 ? -17.156 27.306 92.543 1.00 93.98 357 LYS A CA 1
ATOM 4131 C C . LYS A 1 339 ? -15.804 27.843 93.002 1.00 84.17 357 LYS A C 1
ATOM 4132 O O . LYS A 1 339 ? -15.151 28.609 92.289 1.00 83.62 357 LYS A O 1
ATOM 4151 N N . LYS A 1 340 ? -15.389 27.436 94.197 1.00 79.35 358 LYS A N 1
ATOM 4152 C CA . LYS A 1 340 ? -14.192 27.962 94.836 1.00 77.64 358 LYS A CA 1
ATOM 4153 C C . LYS A 1 340 ? -13.177 26.847 95.040 1.00 67.66 358 LYS A C 1
ATOM 4154 O O . LYS A 1 340 ? -13.529 25.737 95.450 1.00 62.25 358 LYS A O 1
ATOM 4173 N N . LEU A 1 341 ? -11.918 27.156 94.749 1.00 72.08 359 LEU A N 1
ATOM 4174 C CA . LEU A 1 341 ? -10.825 26.196 94.819 1.00 67.99 359 LEU A CA 1
ATOM 4175 C C . LEU A 1 341 ? -9.932 26.542 96.001 1.00 66.87 359 LEU A C 1
ATOM 4176 O O . LEU A 1 341 ? -9.581 27.711 96.197 1.00 68.03 359 LEU A O 1
ATOM 4192 N N . VAL A 1 342 ? -9.569 25.533 96.784 1.00 64.57 360 VAL A N 1
ATOM 4193 C CA . VAL A 1 342 ? -8.647 25.730 97.895 1.00 64.36 360 VAL A CA 1
ATOM 4194 C C . VAL A 1 342 ? -7.227 25.781 97.349 1.00 60.98 360 VAL A C 1
ATOM 4195 O O . VAL A 1 342 ? -6.806 24.893 96.598 1.00 60.11 360 VAL A O 1
ATOM 4208 N N . VAL A 1 343 ? -6.488 26.824 97.719 1.00 56.78 361 VAL A N 1
ATOM 4209 C CA . VAL A 1 343 ? -5.079 26.950 97.373 1.00 56.07 361 VAL A CA 1
ATOM 4210 C C . VAL A 1 343 ? -4.274 27.020 98.661 1.00 55.60 361 VAL A C 1
ATOM 4211 O O . VAL A 1 343 ? -4.649 27.728 99.603 1.00 58.02 361 VAL A O 1
ATOM 4224 N N . LEU A 1 344 ? -3.179 26.280 98.700 1.00 56.65 362 LEU A N 1
ATOM 4225 C CA . LEU A 1 344 ? -2.224 26.294 99.792 1.00 58.28 362 LEU A CA 1
ATOM 4226 C C . LEU A 1 344 ? -0.904 26.887 99.321 1.00 59.29 362 LEU A C 1
ATOM 4227 O O . LEU A 1 344 ? -0.664 27.030 98.117 1.00 54.03 362 LEU A O 1
ATOM 4243 N N . PRO A 1 345 ? -0.019 27.255 100.246 1.00 65.25 363 PRO A N 1
ATOM 4244 C CA . PRO A 1 345 ? 1.337 27.630 99.835 1.00 64.14 363 PRO A CA 1
ATOM 4245 C C . PRO A 1 345 ? 2.046 26.440 99.210 1.00 57.72 363 PRO A C 1
ATOM 4246 O O . PRO A 1 345 ? 1.851 25.292 99.616 1.00 54.42 363 PRO A O 1
ATOM 4257 N N . PHE A 1 346 ? 2.867 26.722 98.207 1.00 58.45 364 PHE A N 1
ATOM 4258 C CA . PHE A 1 346 ? 3.480 25.649 97.441 1.00 54.62 364 PHE A CA 1
ATOM 4259 C C . PHE A 1 346 ? 4.297 24.750 98.368 1.00 53.71 364 PHE A C 1
ATOM 4260 O O . PHE A 1 346 ? 5.044 25.250 99.217 1.00 56.39 364 PHE A O 1
ATOM 4277 N N . PRO A 1 347 ? 4.183 23.430 98.237 1.00 51.18 365 PRO A N 1
ATOM 4278 C CA . PRO A 1 347 ? 4.877 22.534 99.167 1.00 50.44 365 PRO A CA 1
ATOM 4279 C C . PRO A 1 347 ? 6.375 22.461 98.916 1.00 50.53 365 PRO A C 1
ATOM 4280 O O . PRO A 1 347 ? 6.853 22.541 97.782 1.00 50.91 365 PRO A O 1
ATOM 4291 N N . GLY A 1 348 ? 7.117 22.295 100.008 1.00 50.76 366 GLY A N 1
ATOM 4292 C CA . GLY A 1 348 ? 8.553 22.160 99.940 1.00 50.40 366 GLY A CA 1
ATOM 4293 C C . GLY A 1 348 ? 8.982 20.781 99.476 1.00 53.22 366 GLY A C 1
ATOM 4294 O O . GLY A 1 348 ? 8.173 19.911 99.153 1.00 50.53 366 GLY A O 1
ATOM 4298 N N . LYS A 1 349 ? 10.300 20.583 99.460 1.00 60.89 367 LYS A N 1
ATOM 4299 C CA . LYS A 1 349 ? 10.890 19.371 98.908 1.00 67.02 367 LYS A CA 1
ATOM 4300 C C . LYS A 1 349 ? 10.792 18.169 99.840 1.00 67.23 367 LYS A C 1
ATOM 4301 O O . LYS A 1 349 ? 11.101 17.052 99.412 1.00 68.71 367 LYS A O 1
ATOM 4320 N N . GLU A 1 350 ? 10.375 18.357 101.088 1.00 60.77 368 GLU A N 1
ATOM 4321 C CA . GLU A 1 350 ? 10.225 17.238 102.004 1.00 63.36 368 GLU A CA 1
ATOM 4322 C C . GLU A 1 350 ? 8.861 16.579 101.822 1.00 57.00 368 GLU A C 1
ATOM 4323 O O . GLU A 1 350 ? 7.908 17.189 101.333 1.00 55.05 368 GLU A O 1
ATOM 4335 N N . GLN A 1 351 ? 8.783 15.310 102.228 1.00 58.94 369 GLN A N 1
ATOM 4336 C CA . GLN A 1 351 ? 7.610 14.469 101.996 1.00 61.36 369 GLN A CA 1
ATOM 4337 C C . GLN A 1 351 ? 7.441 14.152 100.512 1.00 58.63 369 GLN A C 1
ATOM 4338 O O . GLN A 1 351 ? 6.321 14.001 100.018 1.00 58.99 369 GLN A O 1
ATOM 4352 N N . ARG A 1 352 ? 8.556 14.049 99.795 1.00 55.54 370 ARG A N 1
ATOM 4353 C CA . ARG A 1 352 ? 8.545 13.786 98.365 1.00 52.66 370 ARG A CA 1
ATOM 4354 C C . ARG A 1 352 ? 8.510 12.287 98.103 1.00 50.22 370 ARG A C 1
ATOM 4355 O O . ARG A 1 352 ? 9.210 11.512 98.760 1.00 50.45 370 ARG A O 1
ATOM 4376 N N . SER A 1 353 ? 7.687 11.885 97.137 1.00 47.22 371 SER A N 1
ATOM 4377 C CA . SER A 1 353 ? 7.565 10.474 96.801 1.00 49.28 371 SER A CA 1
ATOM 4378 C C . SER A 1 353 ? 8.911 9.908 96.365 1.00 48.14 371 SER A C 1
ATOM 4379 O O . SER A 1 353 ? 9.714 10.588 95.721 1.00 45.39 371 SER A O 1
ATOM 4387 N N . ALA A 1 354 ? 9.154 8.645 96.723 1.00 47.98 372 ALA A N 1
ATOM 4388 C CA . ALA A 1 354 ? 10.376 7.973 96.302 1.00 51.04 372 ALA A CA 1
ATOM 4389 C C . ALA A 1 354 ? 10.436 7.786 94.792 1.00 49.36 372 ALA A C 1
ATOM 4390 O O . ALA A 1 354 ? 11.518 7.526 94.256 1.00 49.31 372 ALA A O 1
ATOM 4397 N N . GLU A 1 355 ? 9.305 7.910 94.100 1.00 50.59 373 GLU A N 1
ATOM 4398 C CA . GLU A 1 355 ? 9.270 7.866 92.645 1.00 52.43 373 GLU A CA 1
ATOM 4399 C C . GLU A 1 355 ? 9.473 9.240 92.018 1.00 50.32 373 GLU A C 1
ATOM 4400 O O . GLU A 1 355 ? 9.198 9.415 90.825 1.00 48.09 373 GLU A O 1
ATOM 4412 N N . CYS A 1 356 ? 9.946 10.215 92.795 1.00 53.51 374 CYS A N 1
ATOM 4413 C CA . CYS A 1 356 ? 10.252 11.543 92.300 1.00 50.30 374 CYS A CA 1
ATOM 4414 C C . CYS A 1 356 ? 11.697 11.900 92.628 1.00 48.74 374 CYS A C 1
ATOM 4415 O O . CYS A 1 356 ? 12.167 11.606 93.732 1.00 52.88 374 CYS A O 1
ATOM 4422 N N . PRO A 1 357 ? 12.433 12.532 91.699 1.00 43.69 375 PRO A N 1
ATOM 4423 C CA . PRO A 1 357 ? 11.993 12.959 90.365 1.00 40.80 375 PRO A CA 1
ATOM 4424 C C . PRO A 1 357 ? 11.821 11.788 89.403 1.00 39.31 375 PRO A C 1
ATOM 4425 O O . PRO A 1 357 ? 12.390 10.720 89.626 1.00 39.14 375 PRO A O 1
ATOM 4436 N N . GLY A 1 358 ? 11.039 11.989 88.347 1.00 42.44 376 GLY A N 1
ATOM 4437 C CA . GLY A 1 358 ? 10.748 10.934 87.408 1.00 43.59 376 GLY A CA 1
ATOM 4438 C C . GLY A 1 358 ? 11.902 10.661 86.467 1.00 44.16 376 GLY A C 1
ATOM 4439 O O . GLY A 1 358 ? 12.991 11.229 86.594 1.00 43.31 376 GLY A O 1
ATOM 4443 N N . PRO A 1 359 ? 11.680 9.774 85.496 1.00 42.46 377 PRO A N 1
ATOM 4444 C CA . PRO A 1 359 ? 12.739 9.447 84.530 1.00 42.81 377 PRO A CA 1
ATOM 4445 C C . PRO A 1 359 ? 12.856 10.522 83.458 1.00 44.88 377 PRO A C 1
ATOM 4446 O O . PRO A 1 359 ? 11.858 10.945 82.870 1.00 44.90 377 PRO A O 1
ATOM 4457 N N . GLU A 1 360 ? 14.087 10.962 83.206 1.00 48.90 378 GLU A N 1
ATOM 4458 C CA . GLU A 1 360 ? 14.325 11.969 82.182 1.00 52.38 378 GLU A CA 1
ATOM 4459 C C . GLU A 1 360 ? 13.930 11.436 80.811 1.00 50.86 378 GLU A C 1
ATOM 4460 O O . GLU A 1 360 ? 14.224 10.290 80.462 1.00 53.40 378 GLU A O 1
ATOM 4472 N N . LYS A 1 361 ? 13.254 12.281 80.030 1.00 47.30 379 LYS A N 1
ATOM 4473 C CA . LYS A 1 361 ? 12.844 11.892 78.686 1.00 46.47 379 LYS A CA 1
ATOM 4474 C C . LYS A 1 361 ? 13.967 12.076 77.673 1.00 47.95 379 LYS A C 1
ATOM 4475 O O . LYS A 1 361 ? 14.043 11.322 76.696 1.00 47.09 379 LYS A O 1
ATOM 4494 N N . GLU A 1 362 ? 14.838 13.060 77.884 1.00 49.15 380 GLU A N 1
ATOM 4495 C CA . GLU A 1 362 ? 15.967 13.307 76.995 1.00 49.65 380 GLU A CA 1
ATOM 4496 C C . GLU A 1 362 ? 17.168 12.518 77.503 1.00 52.15 380 GLU A C 1
ATOM 4497 O O . GLU A 1 362 ? 17.712 12.821 78.569 1.00 53.09 380 GLU A O 1
ATOM 4509 N N . ASN A 1 363 ? 17.568 11.498 76.747 1.00 54.85 381 ASN A N 1
ATOM 4510 C CA . ASN A 1 363 ? 18.786 10.750 77.019 1.00 62.01 381 ASN A CA 1
ATOM 4511 C C . ASN A 1 363 ? 19.857 10.986 75.964 1.00 59.87 381 ASN A C 1
ATOM 4512 O O . ASN A 1 363 ? 20.958 10.438 76.080 1.00 61.08 381 ASN A O 1
ATOM 4523 N N . ASN A 1 364 ? 19.562 11.783 74.939 1.00 56.18 382 ASN A N 1
ATOM 4524 C CA . ASN A 1 364 ? 20.516 12.098 73.885 1.00 52.70 382 ASN A CA 1
ATOM 4525 C C . ASN A 1 364 ? 21.491 13.151 74.399 1.00 52.38 382 ASN A C 1
ATOM 4526 O O . ASN A 1 364 ? 21.105 14.314 74.575 1.00 45.83 382 ASN A O 1
ATOM 4537 N N . PRO A 1 365 ? 22.755 12.800 74.652 1.00 60.44 383 PRO A N 1
ATOM 4538 C CA . PRO A 1 365 ? 23.689 13.797 75.203 1.00 62.11 383 PRO A CA 1
ATOM 4539 C C . PRO A 1 365 ? 23.950 14.967 74.269 1.00 59.38 383 PRO A C 1
ATOM 4540 O O . PRO A 1 365 ? 24.559 15.954 74.702 1.00 59.16 383 PRO A O 1
ATOM 4551 N N . LEU A 1 366 ? 23.512 14.893 73.010 1.00 55.88 384 LEU A N 1
ATOM 4552 C CA . LEU A 1 366 ? 23.632 16.026 72.101 1.00 53.28 384 LEU A CA 1
ATOM 4553 C C . LEU A 1 366 ? 22.691 17.168 72.462 1.00 49.82 384 LEU A C 1
ATOM 4554 O O . LEU A 1 366 ? 22.860 18.276 71.942 1.00 45.14 384 LEU A O 1
ATOM 4570 N N . VAL A 1 367 ? 21.713 16.928 73.340 1.00 54.89 385 VAL A N 1
ATOM 4571 C CA . VAL A 1 367 ? 20.777 17.958 73.768 1.00 57.37 385 VAL A CA 1
ATOM 4572 C C . VAL A 1 367 ? 20.726 18.112 75.279 1.00 62.13 385 VAL A C 1
ATOM 4573 O O . VAL A 1 367 ? 19.964 18.940 75.779 1.00 63.63 385 VAL A O 1
ATOM 4586 N N . LEU A 1 368 ? 21.514 17.342 76.027 1.00 63.71 386 LEU A N 1
ATOM 4587 C CA . LEU A 1 368 ? 21.464 17.379 77.482 1.00 65.97 386 LEU A CA 1
ATOM 4588 C C . LEU A 1 368 ? 22.483 18.372 78.031 1.00 70.76 386 LEU A C 1
ATOM 4589 O O . LEU A 1 368 ? 23.570 18.522 77.465 1.00 70.23 386 LEU A O 1
ATOM 4605 N N . PRO A 1 369 ? 22.166 19.062 79.121 1.00 78.03 387 PRO A N 1
ATOM 4606 C CA . PRO A 1 369 ? 23.194 19.807 79.842 1.00 86.17 387 PRO A CA 1
ATOM 4607 C C . PRO A 1 369 ? 23.989 18.877 80.739 1.00 95.29 387 PRO A C 1
ATOM 4608 O O . PRO A 1 369 ? 23.514 17.786 81.087 1.00 94.59 387 PRO A O 1
ATOM 4619 N N . PRO A 1 370 ? 25.209 19.267 81.133 1.00 102.44 388 PRO A N 1
ATOM 4620 C CA . PRO A 1 370 ? 26.065 18.429 81.982 1.00 108.05 388 PRO A CA 1
ATOM 4621 C C . PRO A 1 370 ? 25.371 17.957 83.258 1.00 107.71 388 PRO A C 1
ATOM 4622 O O . PRO A 1 370 ? 24.919 18.792 84.041 1.00 105.85 388 PRO A O 1
#

Foldseek 3Di:
DVQWAWDFFPDPVNVVQVVQLQLQVLLPDDFAARKDFFTWQTWTWRQDPQQGIKIWTKTKIKGWPHTSLLVDDNVVTDGDFAQFIKIWIKTWTWGAGVVQGFTETAEMEIEIETFDNVQCCVVPVQDKHWDDQVPPVNVVQVVVQLVVVQVPVDPWHKDFDGWRTWIWHADVATKMKTKTFIATDPVHDGDTFWMKIWMWGHVIDIHIDIDGHDDAPDSYDHHDDYDYYYDYYDPDPPPPGDIFDAPDPDQVWDWAWPQVRGDDNGDSIDTDHGRDDPPPGDPSGPDHTPDPDNRRDYD

Nearest PDB structures (foldseek):
  6hpv-assembly1_A  TM=1.003E+00  e=1.819E-59  Mus musculus
  7auw-assembly1_B  TM=9.441E-01  e=2.746E-44  Mus musculus
  6ht9-assembly2_D  TM=9.281E-01  e=6.931E-45  Mus musculus
  6ht9-assembly1_B  TM=9.010E-01  e=1.534E-44  Mus musculus
  7auw-assembly1_D  TM=9.157E-01  e=1.034E-41  Mus musculus

Solvent-accessible surface area: 15561 Å² total; per-residue (Å²): 90,117,61,3,111,29,25,6,0,80,62,96,67,1,43,46,2,0,24,48,0,5,48,3,0,4,95,45,23,154,84,26,17,4,0,9,24,13,49,0,17,11,0,7,29,18,134,32,132,116,21,10,6,0,0,2,0,14,0,17,2,5,15,0,79,5,3,1,32,11,42,68,51,54,172,101,6,155,16,9,78,34,35,22,4,20,36,4,23,0,38,0,0,0,0,16,2,106,108,90,198,14,34,15,0,10,5,2,41,2,1,2,36,47,7,5,96,111,44,15,116,112,89,30,80,136,24,24,45,41,36,96,78,75,43,109,26,0,76,64,0,0,84,56,0,14,59,70,44,20,84,153,17,133,94,123,88,20,70,58,51,91,13,21,30,3,8,53,53,188,65,110,6,60,0,41,82,3,23,0,1,0,46,54,20,109,155,115,91,76,99,43,46,0,16,0,104,3,9,3,34,135,180,74,58,30,73,25,82,33,70,85,44,136,110,124,130,56,93,17,123,41,14,42,178,16,63,35,82,106,48,100,62,42,123,138,148,79,104,9,22,60,14,142,12,70,83,9,118,54,90,159,22,70,89,60,78,0,9,135,40,13,158,48,132,34,125,26,115,0,51,5,3,32,29,19,53,86,154,127,69,25,112,111,13,49,6,82,85,112,38,128,72,103,87,16,41,28,108

B-factor: mean 73.87, std 29.72, range [21.84, 231.1]

Radius of gyration: 21.7 Å; Cα contacts (8 Å, |Δi|>4): 687; chains: 1; bounding box: 60×44×60 Å

InterPro domains:
  IPR000010 Cystatin domain [PF00031] (35-125)
  IPR000010 Cystatin domain [PF00031] (157-238)
  IPR000010 Cystatin domain [SM00043] (28-129)
  IPR000010 Cystatin domain [SM00043] (153-255)
  IPR000010 Cystatin domain [cd00042] (34-122)
  IPR000010 Cystatin domain [cd00042] (156-230)
  IPR001363 Proteinase inhibitor I25C, fetuin, conserved site [PS01254] (39-157)
  IPR001363 Proteinase inhibitor I25C, fetuin, conserved site [PS01255] (90-99)
  IPR025764 Fetuin-B-type cystatin domain [PS51530] (28-141)
  IPR025764 Fetuin-B-type cystatin domain [PS51530] (152-264)
  IPR046350 Cystatin superfamily [SSF54403] (34-141)
  IPR046350 Cystatin superfamily [SSF54403] (155-242)
  IPR050735 Kininogen/Fetuin/Histidine-rich Glycoprotein [PTHR13814] (3-268)

Secondary structure (DSSP, 8-state):
-TT-EE--TT-HHHHHHHHHHHHHHHHH--SSEEEEEEEEEEEEEEE-TTS-EEEEEEEEEEEEEEEGGG---GGG-PBPPGGG-EEEEEEEEEEEETTTTEEEEEEEEEEEEEPPHHHHHHH-TTS-EE--TT-HHHHHHHHHHHHHHHHT-SS--EEEEEEEEEEEEESSSEEEEEEEEEEE-----SSEEEEEEEEEE---EEEEEEEE------S-----SEEEEE-------TTSS-----S---TT-EEEE-GGGSSSSS--EEEE-PPP-SSS--TT-S---S---TTT---

CATH classification: 3.10.450.10